Protein AF-A0A0K1PJE6-F1 (afdb_monomer)

Secondary structure (DSSP, 8-state):
-HHHHHHHHHHHHHHHHHHHHHHHHHHHHHHH-TTHHHHT----SEE-----GGGSPPGGG-GGGTT-SEEEEEEETTEEEEEEE-SS-EEEEETTT--B-PSP-HHHHHHHHHHHHHHSTTGGGT-SEEEEEE-SSEEEEEETTS-EEEEETTT--EEEE-HHHHHHHHHHHHHTT--SS-HHHHHHHHHHHHHHHHHHHHHHHHHHHHHHTSPPP---

Radius of gyration: 29.06 Å; Cα contacts (8 Å, |Δi|>4): 300; chains: 1; bounding box: 65×50×85 Å

Solvent-accessible surface area (backbone atoms only — not comparable to full-atom values): 12217 Å² total; per-residue (Å²): 112,71,71,57,54,55,49,52,51,51,51,52,50,53,66,53,44,55,59,50,51,50,34,52,53,43,50,52,46,68,71,70,44,86,64,46,66,56,46,67,53,83,59,50,54,56,51,91,55,87,80,63,76,88,65,41,54,59,66,90,77,31,71,77,50,62,84,41,78,45,77,46,81,45,26,32,71,87,43,50,31,32,43,30,30,40,100,89,48,51,43,32,27,35,32,63,76,62,47,73,43,51,66,47,52,64,66,56,38,42,41,31,50,51,49,25,44,65,70,37,98,47,31,84,51,30,64,54,81,72,48,66,48,78,54,98,60,36,25,44,33,33,24,67,54,53,28,36,38,37,32,32,26,42,72,54,49,61,48,73,45,33,63,60,41,54,54,51,50,50,48,50,30,62,52,65,41,51,76,76,80,41,68,70,58,19,50,50,50,45,54,50,51,53,53,51,51,51,52,52,52,51,51,51,55,52,52,56,54,56,63,70,72,53,78,78,78,79,89,123

Organism: NCBI:txid1391653

Mean predicted aligned error: 7.35 Å

Foldseek 3Di:
DVVVVVVVVVVLCVVLVVLVVLLVVLVVCVVVVVCVCLQFPFFDLFDPDDDDPVQFDDLVPQPLQVQFPDWDWTQHLVGIWIFTHHPPFTWIAHGNPSHTQAQPDQVSQQSSVLRRLCPGPPNVLFAAWDDWDDDPFWIWIHGPSAKIWIAGRGGRRIDIHGPVNVVNVVSVCSNQQVPPVPVVVSVVVNVVSVVSVVVVVVVVVVVVVVVVPDDDDPDD

pLDDT: mean 90.56, std 9.19, range [50.31, 98.31]

Structure (mmCIF, N/CA/C/O backbone):
data_AF-A0A0K1PJE6-F1
#
_entry.id   AF-A0A0K1PJE6-F1
#
loop_
_atom_site.group_PDB
_atom_site.id
_atom_site.type_symbol
_atom_site.label_atom_id
_atom_site.label_alt_id
_atom_site.label_comp_id
_atom_site.label_asym_id
_atom_site.label_entity_id
_atom_site.label_seq_id
_atom_site.pdbx_PDB_ins_code
_atom_site.Cartn_x
_atom_site.Cartn_y
_atom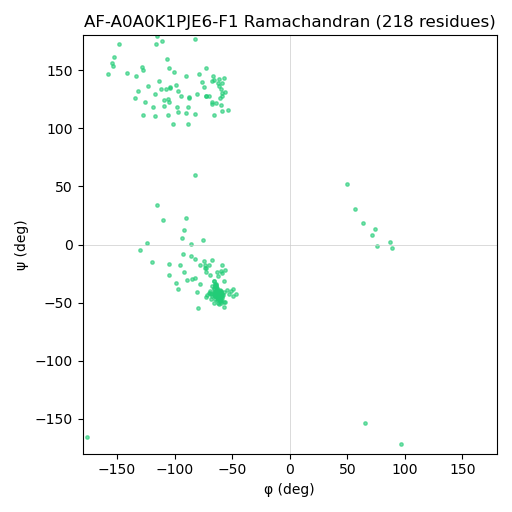_site.Cartn_z
_atom_site.occupancy
_atom_site.B_iso_or_equiv
_atom_site.auth_seq_id
_atom_site.auth_comp_id
_atom_site.auth_asym_id
_atom_site.auth_atom_id
_atom_site.pdbx_PDB_model_num
ATOM 1 N N . MET A 1 1 ? 38.981 0.188 -45.076 1.00 54.16 1 MET A N 1
ATOM 2 C CA . MET A 1 1 ? 38.811 0.177 -43.601 1.00 54.16 1 MET A CA 1
ATOM 3 C C . MET A 1 1 ? 37.860 1.262 -43.086 1.00 54.16 1 MET A C 1
ATOM 5 O O . MET A 1 1 ? 36.879 0.902 -42.453 1.00 54.16 1 MET A O 1
ATOM 9 N N . LEU A 1 2 ? 38.051 2.545 -43.426 1.00 61.09 2 LEU A N 1
ATOM 10 C CA . LEU A 1 2 ? 37.241 3.683 -42.933 1.00 61.09 2 LEU A CA 1
ATOM 11 C C . LEU A 1 2 ? 35.704 3.536 -43.063 1.00 61.09 2 LEU A C 1
ATOM 13 O O . LEU A 1 2 ? 34.975 3.867 -42.131 1.00 61.09 2 LEU A O 1
ATOM 17 N N . ARG A 1 3 ? 35.191 2.977 -44.172 1.00 67.56 3 ARG A N 1
ATOM 18 C CA . ARG A 1 3 ? 33.739 2.748 -44.361 1.00 67.56 3 ARG A CA 1
ATOM 19 C C . ARG A 1 3 ? 33.140 1.721 -43.385 1.00 67.56 3 ARG A C 1
ATOM 21 O O . ARG A 1 3 ? 31.978 1.854 -43.014 1.00 67.56 3 ARG A O 1
ATOM 28 N N . ARG A 1 4 ? 33.914 0.711 -42.955 1.00 74.25 4 ARG A N 1
ATOM 29 C CA . ARG A 1 4 ? 33.452 -0.301 -41.982 1.00 74.25 4 ARG A CA 1
ATOM 30 C C . ARG A 1 4 ? 33.336 0.307 -40.584 1.00 74.25 4 ARG A C 1
ATOM 32 O O . ARG A 1 4 ? 32.311 0.125 -39.941 1.00 74.25 4 ARG A O 1
ATOM 39 N N . THR A 1 5 ? 34.322 1.102 -40.171 1.00 79.94 5 THR A N 1
ATOM 40 C CA . THR A 1 5 ? 34.309 1.819 -38.885 1.00 79.94 5 THR A CA 1
ATOM 41 C C . THR A 1 5 ? 33.134 2.793 -38.789 1.00 79.94 5 THR A C 1
ATOM 43 O O . THR A 1 5 ? 32.428 2.800 -37.786 1.00 79.94 5 THR A O 1
ATOM 46 N N . ALA A 1 6 ? 32.853 3.552 -39.854 1.00 77.44 6 ALA A N 1
ATOM 47 C CA . ALA A 1 6 ? 31.707 4.462 -39.897 1.00 77.44 6 ALA A CA 1
ATOM 48 C C . ALA A 1 6 ? 30.355 3.728 -39.792 1.00 77.44 6 ALA A C 1
ATOM 50 O O . ALA A 1 6 ? 29.441 4.197 -39.115 1.00 77.44 6 ALA A O 1
ATOM 51 N N . ARG A 1 7 ? 30.229 2.555 -40.430 1.00 82.94 7 ARG A N 1
ATOM 52 C CA . ARG A 1 7 ? 29.015 1.729 -40.350 1.00 82.94 7 ARG A CA 1
ATOM 53 C C . ARG A 1 7 ? 28.813 1.152 -38.947 1.00 82.94 7 ARG A C 1
ATOM 55 O O . ARG A 1 7 ? 27.703 1.231 -38.434 1.00 82.94 7 ARG A O 1
ATOM 62 N N . LEU A 1 8 ? 29.874 0.631 -38.326 1.00 83.69 8 LEU A N 1
ATOM 63 C CA . LEU A 1 8 ? 29.838 0.114 -36.952 1.00 83.69 8 LEU A CA 1
ATOM 64 C C . LEU A 1 8 ? 29.480 1.211 -35.948 1.00 83.69 8 LEU A C 1
ATOM 66 O O . LEU A 1 8 ? 28.611 1.001 -35.112 1.00 83.69 8 LEU A O 1
ATOM 70 N N . HIS A 1 9 ? 30.078 2.397 -36.081 1.00 81.06 9 HIS A N 1
ATOM 71 C CA . HIS A 1 9 ? 29.740 3.546 -35.243 1.00 81.06 9 HIS A CA 1
ATOM 72 C C . HIS A 1 9 ? 28.264 3.942 -35.379 1.00 81.06 9 HIS A C 1
ATOM 74 O O . HIS A 1 9 ? 27.600 4.173 -34.376 1.00 81.06 9 HIS A O 1
ATOM 80 N N . ARG A 1 10 ? 27.720 3.968 -36.605 1.00 83.56 10 ARG A N 1
ATOM 81 C CA . ARG A 1 10 ? 26.299 4.271 -36.833 1.00 83.56 10 ARG A CA 1
ATOM 82 C C . ARG A 1 10 ? 25.378 3.222 -36.206 1.00 83.56 10 ARG A C 1
ATOM 84 O O . ARG A 1 10 ? 24.389 3.598 -35.591 1.00 83.56 10 ARG A O 1
ATOM 91 N N . ILE A 1 11 ? 25.691 1.934 -36.354 1.00 88.25 11 ILE A N 1
ATOM 92 C CA . ILE A 1 11 ? 24.893 0.851 -35.758 1.00 88.25 11 ILE A CA 1
ATOM 93 C C . ILE A 1 11 ? 24.957 0.921 -34.231 1.00 88.25 11 ILE A C 1
ATOM 95 O O . ILE A 1 11 ? 23.913 0.891 -33.593 1.00 88.25 11 ILE A O 1
ATOM 99 N N . ALA A 1 12 ? 26.151 1.082 -33.652 1.00 82.56 12 ALA A N 1
ATOM 100 C CA . ALA A 1 12 ? 26.322 1.235 -32.208 1.00 82.56 12 ALA A CA 1
ATOM 101 C C . ALA A 1 12 ? 25.578 2.471 -31.679 1.00 82.56 12 ALA A C 1
ATOM 103 O O . ALA A 1 12 ? 24.896 2.391 -30.663 1.00 82.56 12 ALA A O 1
ATOM 104 N N . GLY A 1 13 ? 25.644 3.591 -32.403 1.00 83.75 13 GLY A N 1
ATOM 105 C CA . GLY A 1 13 ? 24.891 4.800 -32.082 1.00 83.75 13 GLY A CA 1
ATOM 106 C C . GLY A 1 13 ? 23.380 4.570 -32.096 1.00 83.75 13 GLY A C 1
ATOM 107 O O . GLY A 1 13 ? 22.709 4.960 -31.152 1.00 83.75 13 GLY A O 1
ATOM 108 N N . LEU A 1 14 ? 22.840 3.892 -33.115 1.00 87.00 14 LEU A N 1
ATOM 109 C CA . LEU A 1 14 ? 21.410 3.560 -33.180 1.00 87.00 14 LEU A CA 1
ATOM 110 C C . LEU A 1 14 ? 20.988 2.579 -32.076 1.00 87.00 14 LEU A C 1
ATOM 112 O O . LEU A 1 14 ? 19.940 2.770 -31.464 1.00 87.00 14 LEU A O 1
ATOM 116 N N . ALA A 1 15 ? 21.815 1.569 -31.797 1.00 87.06 15 ALA A N 1
ATOM 117 C CA . ALA A 1 15 ? 21.566 0.582 -30.752 1.00 87.06 15 ALA A CA 1
ATOM 118 C C . ALA A 1 15 ? 21.552 1.205 -29.347 1.00 87.06 15 ALA A C 1
ATOM 120 O O . ALA A 1 15 ? 20.766 0.778 -28.512 1.00 87.06 15 ALA A O 1
ATOM 121 N N . LEU A 1 16 ? 22.381 2.226 -29.096 1.00 86.00 16 LEU A N 1
ATOM 122 C CA . LEU A 1 16 ? 22.393 2.978 -27.836 1.00 86.00 16 LEU A CA 1
ATOM 123 C C . LEU A 1 16 ? 21.320 4.075 -27.785 1.00 86.00 16 LEU A C 1
ATOM 125 O O . LEU A 1 16 ? 20.834 4.410 -26.709 1.00 86.00 16 LEU A O 1
ATOM 129 N N . LEU A 1 17 ? 20.923 4.631 -28.933 1.00 88.31 17 LEU A N 1
ATOM 130 C CA . LEU A 1 17 ? 19.932 5.705 -28.992 1.00 88.31 17 LEU A CA 1
ATOM 131 C C . LEU A 1 17 ? 18.536 5.224 -28.586 1.00 88.31 17 LEU A C 1
ATOM 133 O O . LEU A 1 17 ? 17.855 5.924 -27.847 1.00 88.31 17 LEU A O 1
ATOM 137 N N . ALA A 1 18 ? 18.108 4.045 -29.041 1.00 86.75 18 ALA A N 1
ATOM 138 C CA . ALA A 1 18 ? 16.791 3.504 -28.702 1.00 86.75 18 ALA A CA 1
ATOM 139 C C . ALA A 1 18 ? 16.553 3.361 -27.178 1.00 86.75 18 ALA A C 1
ATOM 141 O O . ALA A 1 18 ? 15.582 3.943 -26.687 1.00 86.75 18 ALA A O 1
ATOM 142 N N . PRO A 1 19 ? 17.419 2.676 -26.399 1.00 87.00 19 PRO A N 1
ATOM 143 C CA . PRO A 1 19 ? 17.266 2.608 -24.948 1.00 87.00 19 PRO A CA 1
ATOM 144 C C . PRO A 1 19 ? 17.415 3.974 -24.282 1.00 87.00 19 PRO A C 1
ATOM 146 O O . PRO A 1 19 ? 16.709 4.241 -23.318 1.00 87.00 19 PRO A O 1
ATOM 149 N N . LEU A 1 20 ? 18.268 4.864 -24.802 1.00 90.62 20 LEU A N 1
ATOM 150 C CA . LEU A 1 20 ? 18.399 6.218 -24.263 1.00 90.62 20 LEU A CA 1
ATOM 151 C C . LEU A 1 20 ? 17.104 7.029 -24.425 1.00 90.62 20 LEU A C 1
ATOM 153 O O . LEU A 1 20 ? 16.699 7.711 -23.491 1.00 90.62 20 LEU A O 1
ATOM 157 N N . LEU A 1 21 ? 16.433 6.932 -25.577 1.00 92.81 21 LEU A N 1
ATOM 158 C CA . LEU A 1 21 ? 15.135 7.574 -25.812 1.00 92.81 21 LEU A CA 1
ATOM 159 C C . LEU A 1 21 ? 14.038 6.984 -24.920 1.00 92.81 21 LEU A C 1
ATOM 161 O O . LEU A 1 21 ? 13.231 7.728 -24.368 1.00 92.81 21 LEU A O 1
ATOM 165 N N . ALA A 1 22 ? 14.013 5.660 -24.747 1.00 91.69 22 ALA A N 1
ATOM 166 C CA . ALA A 1 22 ? 13.087 5.019 -23.817 1.00 91.69 22 ALA A CA 1
ATOM 167 C C . ALA A 1 22 ? 13.349 5.469 -22.369 1.00 91.69 22 ALA A C 1
ATOM 169 O O . ALA A 1 22 ? 12.409 5.788 -21.641 1.00 91.69 22 ALA A O 1
ATOM 170 N N . TRP A 1 23 ? 14.619 5.559 -21.968 1.00 93.94 23 TRP A N 1
ATOM 171 C CA . TRP A 1 23 ? 15.041 6.017 -20.646 1.00 93.94 23 TRP A CA 1
ATOM 172 C C . TRP A 1 23 ? 14.652 7.478 -20.386 1.00 93.94 23 TRP A C 1
ATOM 174 O O . TRP A 1 23 ? 14.104 7.781 -19.329 1.00 93.94 23 TRP A O 1
ATOM 184 N N . THR A 1 24 ? 14.857 8.387 -21.347 1.00 94.75 24 THR A N 1
ATOM 185 C CA . THR A 1 24 ? 14.457 9.797 -21.190 1.00 94.75 24 THR A CA 1
ATOM 186 C C . THR A 1 24 ? 12.941 9.971 -21.187 1.00 94.75 24 THR A C 1
ATOM 188 O O . THR A 1 24 ? 12.426 10.735 -20.373 1.00 94.75 24 THR A O 1
ATOM 191 N N . ALA A 1 25 ? 12.213 9.247 -22.042 1.00 95.88 25 ALA A N 1
ATOM 192 C CA . ALA A 1 25 ? 10.753 9.288 -22.072 1.00 95.88 25 ALA A CA 1
ATOM 193 C C . ALA A 1 25 ? 10.141 8.782 -20.755 1.00 95.88 25 ALA A C 1
ATOM 195 O O . ALA A 1 25 ? 9.291 9.449 -20.168 1.00 95.88 25 ALA A O 1
ATOM 196 N N . THR A 1 26 ? 10.612 7.638 -20.249 1.00 96.12 26 THR A N 1
ATOM 197 C CA . THR A 1 26 ? 10.176 7.101 -18.947 1.00 96.12 26 THR A CA 1
ATOM 198 C C . THR A 1 26 ? 10.608 7.993 -17.783 1.00 96.12 26 THR A C 1
ATOM 200 O O . THR A 1 26 ? 9.813 8.232 -16.880 1.00 96.12 26 THR A O 1
ATOM 203 N N . GLY A 1 27 ? 11.810 8.576 -17.830 1.00 95.94 27 GLY A N 1
ATOM 204 C CA . GLY A 1 27 ? 12.268 9.554 -16.840 1.00 95.94 27 GLY A CA 1
ATOM 205 C C . GLY A 1 27 ? 11.387 10.808 -16.784 1.00 95.94 27 GLY A C 1
ATOM 206 O O . GLY A 1 27 ? 11.070 11.286 -15.697 1.00 95.94 27 GLY A O 1
ATOM 207 N N . LEU A 1 28 ? 10.925 11.307 -17.936 1.00 96.06 28 LEU A N 1
ATOM 208 C CA . LEU A 1 28 ? 9.968 12.416 -17.990 1.00 96.06 28 LEU A CA 1
ATOM 209 C C . LEU A 1 28 ? 8.617 12.026 -17.374 1.00 96.06 28 LEU A C 1
ATOM 211 O O . LEU A 1 28 ? 8.057 12.795 -16.594 1.00 96.06 28 LEU A O 1
ATOM 215 N N . LEU A 1 29 ? 8.118 10.820 -17.665 1.00 95.94 29 LEU A N 1
ATOM 216 C CA . LEU A 1 29 ? 6.901 10.302 -17.032 1.00 95.94 29 LEU A CA 1
ATOM 217 C C . LEU A 1 29 ? 7.050 10.202 -15.509 1.00 95.94 29 LEU A C 1
ATOM 219 O O . LEU A 1 29 ? 6.128 10.579 -14.794 1.00 95.94 29 LEU A O 1
ATOM 223 N N . PHE A 1 30 ? 8.209 9.781 -14.999 1.00 95.50 30 PHE A N 1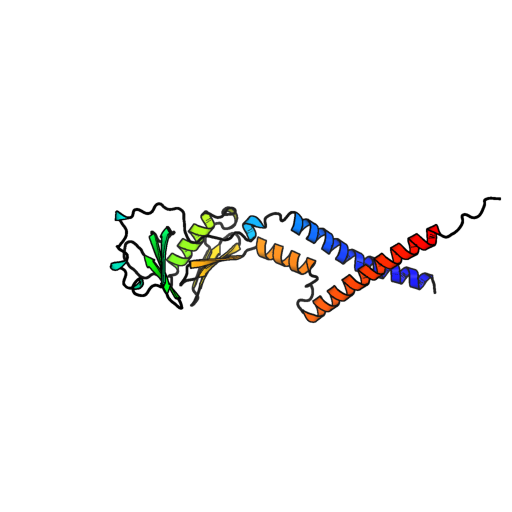
ATOM 224 C CA . PHE A 1 30 ? 8.488 9.738 -13.558 1.00 95.50 30 PHE A CA 1
ATOM 225 C C . PHE A 1 30 ? 8.647 11.109 -12.906 1.00 95.50 30 PHE A C 1
ATOM 227 O O . PHE A 1 30 ? 8.549 11.208 -11.681 1.00 95.50 30 PHE A O 1
ATOM 234 N N . LEU A 1 31 ? 8.880 12.160 -13.692 1.00 94.94 31 LEU A N 1
ATOM 235 C CA . LEU A 1 31 ? 8.881 13.529 -13.194 1.00 94.94 31 LEU A CA 1
ATOM 236 C C . LEU A 1 31 ? 7.452 14.071 -13.067 1.00 94.94 31 LEU A C 1
ATOM 238 O O . LEU A 1 31 ? 7.129 14.715 -12.074 1.00 94.94 31 LEU A O 1
ATOM 242 N N . VAL A 1 32 ? 6.594 13.775 -14.049 1.00 95.31 32 VAL A N 1
ATOM 243 C CA . VAL A 1 32 ? 5.188 14.216 -14.070 1.00 95.31 32 VAL A CA 1
ATOM 244 C C . VAL A 1 32 ? 4.301 13.363 -13.151 1.00 95.31 32 VAL A C 1
ATOM 246 O O . VAL A 1 32 ? 3.370 13.884 -12.546 1.00 95.31 32 VAL A O 1
ATOM 249 N N . LYS A 1 33 ? 4.595 12.062 -13.029 1.00 92.06 33 LYS A N 1
ATOM 250 C CA . LYS A 1 33 ? 3.880 11.061 -12.212 1.00 92.06 33 LYS A CA 1
ATOM 251 C C . LYS A 1 33 ? 2.350 11.043 -12.402 1.00 92.06 33 LYS A C 1
ATOM 253 O O . LYS A 1 33 ? 1.608 11.090 -11.415 1.00 92.06 33 LYS A O 1
ATOM 258 N N . PRO A 1 34 ? 1.837 10.956 -13.643 1.00 90.62 34 PRO A N 1
ATOM 259 C CA . PRO A 1 34 ? 0.398 11.019 -13.895 1.00 90.62 34 PRO A CA 1
ATOM 260 C C . PRO A 1 34 ? -0.338 9.809 -13.296 1.00 90.62 34 PRO A C 1
ATOM 262 O O . PRO A 1 34 ? -0.174 8.691 -13.769 1.00 90.62 34 PRO A O 1
ATOM 265 N N . GLY A 1 35 ? -1.150 10.019 -12.256 1.00 87.12 35 GLY A N 1
ATOM 266 C CA . GLY A 1 35 ? -1.940 8.953 -11.615 1.00 87.12 35 GLY A CA 1
ATOM 267 C C . GLY A 1 35 ? -1.228 8.163 -10.502 1.00 87.12 35 GLY A C 1
ATOM 268 O O . GLY A 1 35 ? -1.835 7.275 -9.908 1.00 87.12 35 GLY A O 1
ATOM 269 N N . TRP A 1 36 ? 0.020 8.505 -10.144 1.00 92.56 36 TRP A N 1
ATOM 270 C CA . TRP A 1 36 ? 0.769 7.795 -9.086 1.00 92.56 36 TRP A CA 1
ATOM 271 C C . TRP A 1 36 ? 0.121 7.966 -7.715 1.00 92.56 36 TRP A C 1
ATOM 273 O O . TRP A 1 36 ? 0.190 7.051 -6.900 1.00 92.56 36 TRP A O 1
ATOM 283 N N . GLY A 1 37 ? -0.483 9.135 -7.468 1.00 90.75 37 GLY A N 1
ATOM 284 C CA . GLY A 1 37 ? -1.125 9.457 -6.195 1.00 90.75 37 GLY A CA 1
ATOM 285 C C . GLY A 1 37 ? -2.186 8.428 -5.822 1.00 90.75 37 GLY A C 1
ATOM 286 O O . GLY A 1 37 ? -2.107 7.858 -4.746 1.00 90.75 37 GLY A O 1
ATOM 287 N N . GLY A 1 38 ? -3.092 8.108 -6.751 1.00 89.88 38 GLY A N 1
ATOM 288 C CA . GLY A 1 38 ? -4.069 7.041 -6.547 1.00 89.88 38 GLY A CA 1
ATOM 289 C C . GLY A 1 38 ? -3.411 5.661 -6.512 1.00 89.88 38 GLY A C 1
ATOM 290 O O . GLY A 1 38 ? -3.683 4.865 -5.616 1.00 89.88 38 GLY A O 1
ATOM 291 N N . ALA A 1 39 ? -2.520 5.349 -7.463 1.00 91.56 39 ALA A N 1
ATOM 292 C CA . ALA A 1 39 ? -1.853 4.041 -7.559 1.00 91.56 39 ALA A CA 1
ATOM 293 C C . ALA A 1 39 ? -1.168 3.612 -6.246 1.00 91.56 39 ALA A C 1
ATOM 295 O O . ALA A 1 39 ? -1.336 2.473 -5.812 1.00 91.56 39 ALA A O 1
ATOM 296 N N . TYR A 1 40 ? -0.477 4.539 -5.582 1.00 91.75 40 TYR A N 1
ATOM 297 C CA . TYR A 1 40 ? 0.256 4.300 -4.335 1.00 91.75 40 TYR A CA 1
ATOM 298 C C . TYR A 1 40 ? -0.375 4.976 -3.114 1.00 91.75 40 TYR A C 1
ATOM 300 O O . TYR A 1 40 ? 0.307 5.191 -2.113 1.00 91.75 40 TYR A O 1
ATOM 308 N N . GLU A 1 41 ? -1.661 5.320 -3.185 1.00 94.06 41 GLU A N 1
ATOM 309 C CA . GLU A 1 41 ? -2.379 5.860 -2.034 1.00 94.06 41 GLU A CA 1
ATOM 310 C C . GLU A 1 41 ? -2.295 4.892 -0.846 1.00 94.06 41 GLU A C 1
ATOM 312 O O . GLU A 1 41 ? -2.535 3.690 -0.985 1.00 94.06 41 GLU A O 1
ATOM 317 N N . LEU A 1 42 ? -1.941 5.417 0.326 1.00 94.19 42 LEU A N 1
ATOM 318 C CA . LEU A 1 42 ? -1.981 4.653 1.565 1.00 94.19 42 LEU A CA 1
ATOM 319 C C . LEU A 1 42 ? -3.415 4.678 2.088 1.00 94.19 42 LEU A C 1
ATOM 321 O O . LEU A 1 42 ? -3.912 5.729 2.484 1.00 94.19 42 LEU A O 1
ATOM 325 N N . LEU A 1 43 ? -4.072 3.521 2.074 1.00 95.69 43 LEU A N 1
ATOM 326 C CA . LEU A 1 43 ? -5.414 3.380 2.625 1.00 95.69 43 LEU A CA 1
ATOM 327 C C . LEU A 1 43 ? -5.363 3.369 4.157 1.00 95.69 43 LEU A C 1
ATOM 329 O O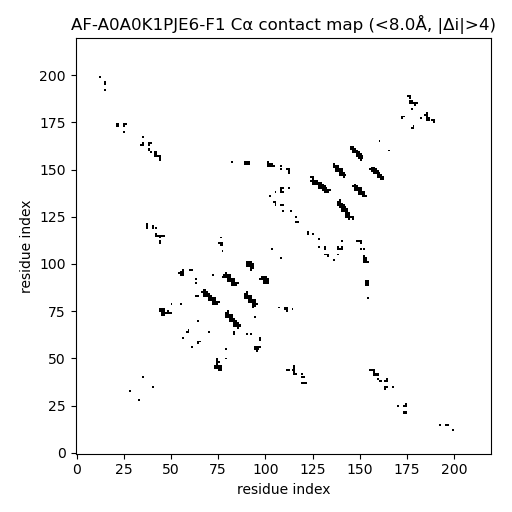 . LEU A 1 43 ? -4.543 2.659 4.740 1.00 95.69 43 LEU A O 1
ATOM 333 N N . ASP A 1 44 ? -6.269 4.110 4.798 1.00 94.81 44 ASP A N 1
ATOM 334 C CA . ASP A 1 44 ? -6.461 4.079 6.251 1.00 94.81 44 ASP A CA 1
ATOM 335 C C . ASP A 1 44 ? -7.647 3.154 6.598 1.00 94.81 44 ASP A C 1
ATOM 337 O O . ASP A 1 44 ? -8.778 3.419 6.164 1.00 94.81 44 ASP A O 1
ATOM 341 N N . PRO A 1 45 ? -7.429 2.062 7.362 1.00 95.44 45 PRO A N 1
ATOM 342 C CA . PRO A 1 45 ? -8.514 1.195 7.832 1.00 95.44 45 PRO A CA 1
ATOM 343 C C . PRO A 1 45 ? -9.435 1.888 8.845 1.00 95.44 45 PRO A C 1
ATOM 345 O O . PRO A 1 45 ? -10.504 1.364 9.163 1.00 95.44 45 PRO A O 1
ATOM 348 N N . PHE A 1 46 ? -9.023 3.039 9.375 1.00 95.19 46 PHE A N 1
ATOM 349 C CA . PHE A 1 46 ? -9.796 3.844 10.304 1.00 95.19 46 PHE A CA 1
ATOM 350 C C . PHE A 1 46 ? -10.457 5.015 9.578 1.00 95.19 46 PHE A C 1
ATOM 352 O O . PHE A 1 46 ? -9.949 5.534 8.584 1.00 95.19 46 PHE A O 1
ATOM 359 N N . GLY A 1 47 ? -11.626 5.402 10.074 1.00 86.69 47 GLY A N 1
ATOM 360 C CA . GLY A 1 47 ? -12.375 6.549 9.575 1.00 86.69 47 GLY A CA 1
ATOM 361 C C . GLY A 1 47 ? -12.400 7.693 10.582 1.00 86.69 47 GLY A C 1
ATOM 362 O O . GLY A 1 47 ? -11.991 7.541 11.733 1.00 86.69 47 GLY A O 1
ATOM 363 N N . ASP A 1 48 ? -12.984 8.810 10.159 1.00 83.12 48 ASP A N 1
ATOM 364 C CA . ASP A 1 48 ? -13.130 10.030 10.967 1.00 83.12 48 ASP A CA 1
ATOM 365 C C . ASP A 1 48 ? -14.440 10.052 11.777 1.00 83.12 48 ASP A C 1
ATOM 367 O O . ASP A 1 48 ? -14.963 11.109 12.130 1.00 83.12 48 ASP A O 1
ATOM 371 N N . GLY A 1 49 ? -15.017 8.875 12.035 1.00 84.31 49 GLY A N 1
ATOM 372 C CA . GLY A 1 49 ? -16.271 8.743 12.769 1.00 84.31 49 GLY A CA 1
ATOM 373 C C . GLY A 1 49 ? -16.160 9.326 14.178 1.00 84.31 49 GLY A C 1
ATOM 374 O O . GLY A 1 49 ? -15.194 9.058 14.894 1.00 84.31 49 GLY A O 1
ATOM 375 N N . ALA A 1 50 ? -17.161 10.110 14.583 1.00 87.38 50 ALA A N 1
ATOM 376 C CA . ALA A 1 50 ? -17.235 10.632 15.940 1.00 87.38 50 ALA A CA 1
ATOM 377 C C . ALA A 1 50 ? -17.337 9.477 16.948 1.00 87.38 50 ALA A C 1
ATOM 379 O O . ALA A 1 50 ? -18.084 8.520 16.746 1.00 87.38 50 ALA A O 1
ATOM 380 N N . LEU A 1 51 ? -16.578 9.583 18.035 1.00 92.88 51 LEU A N 1
ATOM 381 C CA . LEU A 1 51 ? -16.570 8.617 19.126 1.00 92.88 51 LEU A CA 1
ATOM 382 C C . LEU A 1 51 ? -17.239 9.259 20.338 1.00 92.88 51 LEU A C 1
ATOM 384 O O . LEU A 1 51 ? -16.750 10.276 20.827 1.00 92.88 51 LEU A O 1
ATOM 388 N N . ASP A 1 52 ? -18.333 8.670 20.818 1.00 91.75 52 ASP A N 1
ATOM 389 C CA . ASP A 1 52 ? -18.982 9.092 22.058 1.00 91.75 52 ASP A CA 1
ATOM 390 C C . ASP A 1 52 ? -18.393 8.306 23.241 1.00 91.75 52 ASP A C 1
ATOM 392 O O . ASP A 1 52 ? -18.615 7.096 23.330 1.00 91.75 52 ASP A O 1
ATOM 396 N N . PRO A 1 53 ? -17.661 8.952 24.171 1.00 89.44 53 PRO A N 1
ATOM 397 C CA . PRO A 1 53 ? -17.076 8.270 25.321 1.00 89.44 53 PRO A CA 1
ATOM 398 C C . PRO A 1 53 ? -18.094 7.556 26.219 1.00 89.44 53 PRO A C 1
ATOM 400 O O . PRO A 1 53 ? -17.709 6.630 26.927 1.00 89.44 53 PRO A O 1
ATOM 403 N N . SER A 1 54 ? -19.364 7.978 26.216 1.00 91.88 54 SER A N 1
ATOM 404 C CA . SER A 1 54 ? -20.416 7.387 27.053 1.00 91.88 54 SER A CA 1
ATOM 405 C C . SER A 1 54 ? -20.889 6.014 26.567 1.00 91.88 54 SER A C 1
ATOM 407 O O . SER A 1 54 ? -21.413 5.234 27.361 1.00 91.88 54 SER A O 1
ATOM 409 N N . GLU A 1 55 ? -20.649 5.687 25.296 1.00 92.25 55 GLU A N 1
ATOM 410 C CA . GLU A 1 55 ? -20.993 4.391 24.702 1.00 92.25 55 GLU A CA 1
ATOM 411 C C . GLU A 1 55 ? -19.843 3.374 24.777 1.00 92.25 55 GLU A C 1
ATOM 413 O O . GLU A 1 55 ? -20.016 2.204 24.429 1.00 92.25 55 GLU A O 1
ATOM 418 N N . LEU A 1 56 ? -18.651 3.803 25.204 1.00 94.38 56 LEU A N 1
ATOM 419 C CA . LEU A 1 56 ? -17.456 2.964 25.239 1.00 94.38 56 LEU A CA 1
ATOM 420 C C . LEU A 1 56 ? -17.322 2.244 26.577 1.00 94.38 56 LEU A C 1
ATOM 422 O O . LEU A 1 56 ? -17.587 2.796 27.646 1.00 94.38 56 LEU A O 1
ATOM 426 N N . LEU A 1 57 ? -16.809 1.016 26.529 1.00 93.81 57 LEU A N 1
ATOM 427 C CA . LEU A 1 57 ? -16.404 0.327 27.742 1.00 93.81 57 LEU A CA 1
ATOM 428 C C . LEU A 1 57 ? -15.188 1.023 28.365 1.00 93.81 57 LEU A C 1
ATOM 430 O O . LEU A 1 57 ? -14.250 1.402 27.653 1.00 93.81 57 LEU A O 1
ATOM 434 N N . PRO A 1 58 ? -15.144 1.139 29.705 1.00 93.00 58 PRO A N 1
ATOM 435 C CA . PRO A 1 58 ? -13.952 1.613 30.381 1.00 93.00 58 PRO A CA 1
ATOM 436 C C . PRO A 1 58 ? -12.805 0.634 30.120 1.00 93.00 58 PRO A C 1
ATOM 438 O O . PRO A 1 58 ? -12.987 -0.581 30.192 1.00 93.00 58 PRO A O 1
ATOM 441 N N . LEU A 1 59 ? -11.599 1.153 29.881 1.00 88.75 59 LEU A N 1
ATOM 442 C CA . LEU A 1 59 ? -10.446 0.322 29.517 1.00 88.75 59 LEU A CA 1
ATOM 443 C C . LEU A 1 59 ? -10.135 -0.767 30.561 1.00 88.75 59 LEU A C 1
ATOM 445 O O . LEU A 1 59 ? -9.707 -1.860 30.208 1.00 88.75 59 LEU A O 1
ATOM 449 N N . ALA A 1 60 ? -10.419 -0.498 31.839 1.00 90.19 60 ALA A N 1
ATOM 450 C CA . ALA A 1 60 ? -10.271 -1.462 32.929 1.00 90.19 60 ALA A CA 1
ATOM 451 C C . ALA A 1 60 ? -11.182 -2.702 32.801 1.00 90.19 60 ALA A C 1
ATOM 453 O O . ALA A 1 60 ? -10.856 -3.749 33.355 1.00 90.19 60 ALA A O 1
ATOM 454 N N . ALA A 1 61 ? -12.301 -2.600 32.075 1.00 89.94 61 ALA A N 1
ATOM 455 C CA . ALA A 1 61 ? -13.190 -3.725 31.787 1.00 89.94 61 ALA A CA 1
ATOM 456 C C . ALA A 1 61 ? -12.700 -4.584 30.606 1.00 89.94 61 ALA A C 1
ATOM 458 O O . ALA A 1 61 ? -13.203 -5.687 30.400 1.00 89.94 61 ALA A O 1
ATOM 459 N N . ILE A 1 62 ? -11.715 -4.110 29.837 1.00 90.81 62 ILE A N 1
ATOM 460 C CA . ILE A 1 62 ? -11.153 -4.843 28.705 1.00 90.81 62 ILE A CA 1
ATOM 461 C C . ILE A 1 62 ? -10.013 -5.728 29.204 1.00 90.81 62 ILE A C 1
ATOM 463 O O . ILE A 1 62 ? -8.900 -5.259 29.440 1.00 90.81 62 ILE A O 1
ATOM 467 N N . GLN A 1 63 ? -10.271 -7.033 29.322 1.00 87.38 63 GLN A N 1
ATOM 468 C CA . GLN A 1 63 ? -9.254 -8.006 29.738 1.00 87.38 63 GLN A CA 1
ATOM 469 C C . GLN A 1 63 ? -8.008 -7.932 28.851 1.00 87.38 63 GLN A C 1
ATOM 471 O O . GLN A 1 63 ? -6.888 -7.984 29.351 1.00 87.38 63 GLN A O 1
ATOM 476 N N . GLU A 1 64 ? -8.189 -7.740 27.542 1.00 88.69 64 GLU A N 1
ATOM 477 C CA . GLU A 1 64 ? -7.058 -7.672 26.625 1.00 88.69 64 GLU A CA 1
ATOM 478 C C . GLU A 1 64 ? -6.112 -6.495 26.913 1.00 88.69 64 GLU A C 1
ATOM 480 O O . GLU A 1 64 ? -4.912 -6.601 26.650 1.00 88.69 64 GLU A O 1
ATOM 485 N N . ALA A 1 65 ? -6.623 -5.413 27.509 1.00 87.50 65 ALA A N 1
ATOM 486 C CA . ALA A 1 65 ? -5.847 -4.228 27.856 1.00 87.50 65 ALA A CA 1
ATOM 487 C C . ALA A 1 65 ? -4.946 -4.445 29.083 1.00 87.50 65 ALA A C 1
ATOM 489 O O . ALA A 1 65 ? -4.029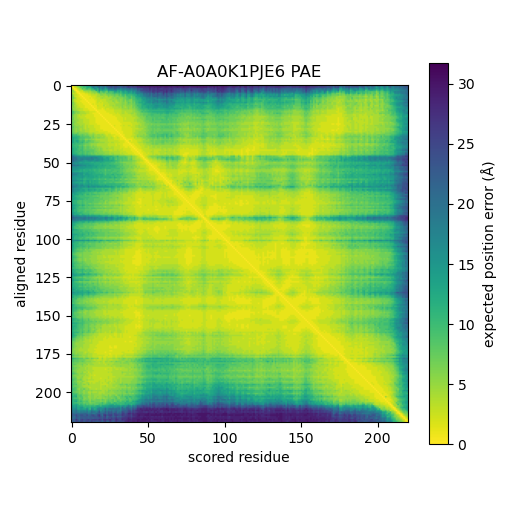 -3.659 29.331 1.00 87.50 65 ALA A O 1
ATOM 490 N N . GLN A 1 66 ? -5.163 -5.521 29.844 1.00 86.38 66 GLN A N 1
ATOM 491 C CA . GLN A 1 66 ? -4.299 -5.877 30.963 1.00 86.38 66 GLN A CA 1
ATOM 492 C C . GLN A 1 66 ? -2.918 -6.290 30.441 1.00 86.38 66 GLN A C 1
ATOM 494 O O . GLN A 1 66 ? -2.783 -7.200 29.624 1.00 86.38 66 GLN A O 1
ATOM 499 N N . GLY A 1 67 ? -1.872 -5.598 30.899 1.00 85.50 67 GLY A N 1
ATOM 500 C CA . GLY A 1 67 ? -0.505 -5.821 30.419 1.00 85.50 67 GLY A CA 1
ATOM 501 C C . GLY A 1 67 ? -0.230 -5.276 29.012 1.00 85.50 67 GLY A C 1
ATOM 502 O O . GLY A 1 67 ? 0.801 -5.614 28.427 1.00 85.50 67 GLY A O 1
ATOM 503 N N . ALA A 1 68 ? -1.121 -4.440 28.467 1.00 92.56 68 ALA A N 1
ATOM 504 C CA . ALA A 1 68 ? -0.871 -3.723 27.225 1.00 92.56 68 ALA A CA 1
ATOM 505 C C . ALA A 1 68 ? 0.270 -2.711 27.393 1.00 92.56 68 ALA A C 1
ATOM 507 O O . ALA A 1 68 ? 0.389 -2.042 28.420 1.00 92.56 68 ALA A O 1
ATOM 508 N N . THR A 1 69 ? 1.102 -2.580 26.363 1.00 94.81 69 THR A N 1
ATOM 509 C CA . THR A 1 69 ? 2.139 -1.544 26.291 1.00 94.81 69 THR A CA 1
ATOM 510 C C . THR A 1 69 ? 1.586 -0.235 25.740 1.00 94.81 69 THR A C 1
ATOM 512 O O . THR A 1 69 ? 2.079 0.829 26.099 1.00 94.81 69 THR A O 1
ATOM 515 N N . ALA A 1 70 ? 0.568 -0.307 24.879 1.00 95.00 70 ALA A N 1
ATOM 516 C CA . ALA A 1 70 ? -0.167 0.845 24.371 1.00 95.00 70 ALA A CA 1
ATOM 517 C C . ALA A 1 70 ? -1.594 0.439 23.981 1.00 95.00 70 ALA A C 1
ATOM 519 O O . ALA A 1 70 ? -1.845 -0.717 23.630 1.00 95.00 70 ALA A O 1
ATOM 520 N N . VAL A 1 71 ? -2.519 1.395 24.032 1.00 95.19 71 VAL A N 1
ATOM 521 C CA . VAL A 1 71 ? -3.896 1.223 23.561 1.00 95.19 71 VAL A CA 1
ATOM 522 C C . VAL A 1 71 ? -4.278 2.435 22.725 1.00 95.19 71 VAL A C 1
ATOM 524 O O . VAL A 1 71 ? -4.167 3.567 23.190 1.00 95.19 71 VAL A O 1
ATOM 527 N N . GLU A 1 72 ? -4.745 2.190 21.505 1.00 95.00 72 GLU A N 1
ATOM 528 C CA . GLU A 1 72 ? -5.270 3.216 20.605 1.00 95.00 72 GLU A CA 1
ATOM 529 C C . GLU A 1 72 ? -6.775 3.012 20.433 1.00 95.00 72 GLU A C 1
ATOM 531 O O . GLU A 1 72 ? -7.223 1.893 20.195 1.00 95.00 72 GLU A O 1
ATOM 536 N N . LEU A 1 73 ? -7.558 4.085 20.529 1.00 95.00 73 LEU A N 1
ATOM 537 C CA . LEU A 1 73 ? -8.986 4.078 20.216 1.00 95.00 73 LEU A CA 1
ATOM 538 C C . LEU A 1 73 ? -9.201 4.780 18.873 1.00 95.00 73 LEU A C 1
ATOM 540 O O . LEU A 1 73 ? -8.779 5.924 18.699 1.00 95.00 73 LEU A O 1
ATOM 544 N N . ARG A 1 74 ? -9.852 4.102 17.926 1.00 95.62 74 ARG A N 1
ATOM 545 C CA . ARG A 1 74 ? -10.104 4.614 16.571 1.00 95.62 74 ARG A CA 1
ATOM 546 C C . ARG A 1 74 ? -11.495 4.198 16.089 1.00 95.62 74 ARG A C 1
ATOM 548 O O . ARG A 1 74 ? -11.965 3.110 16.421 1.00 95.62 74 ARG A O 1
ATOM 555 N N . ALA A 1 75 ? -12.141 5.036 15.282 1.00 95.81 75 ALA A N 1
ATOM 556 C CA . ALA A 1 75 ? -13.357 4.656 14.568 1.00 95.81 75 ALA A CA 1
ATOM 557 C C . ALA A 1 75 ? -13.013 3.817 13.328 1.00 95.81 75 ALA A C 1
ATOM 559 O O . ALA A 1 75 ? -11.983 4.032 12.689 1.00 95.81 75 ALA A O 1
ATOM 560 N N . SER A 1 76 ? -13.872 2.864 12.973 1.00 95.75 76 SER A N 1
ATOM 561 C CA . SER A 1 76 ? -13.701 2.006 11.795 1.00 95.75 76 SER A CA 1
ATOM 562 C C . SER A 1 76 ? -15.051 1.607 11.196 1.00 95.75 76 SER A C 1
ATOM 564 O O . SER A 1 76 ? -16.093 1.801 11.826 1.00 95.75 76 SER A O 1
ATOM 566 N N . ALA A 1 77 ? -15.026 0.953 10.032 1.00 95.81 77 ALA A N 1
ATOM 567 C CA . ALA A 1 77 ? -16.202 0.322 9.423 1.00 95.81 77 ALA A CA 1
ATOM 568 C C . ALA A 1 77 ? -16.905 -0.704 10.333 1.00 95.81 77 ALA A C 1
ATOM 570 O O . ALA A 1 77 ? -18.073 -1.024 10.125 1.00 95.81 77 ALA A O 1
ATOM 571 N N . LEU A 1 78 ? -16.185 -1.247 11.319 1.00 95.44 78 LEU A N 1
ATOM 572 C CA . LEU A 1 78 ? -16.684 -2.241 12.271 1.00 95.44 78 LEU A CA 1
ATOM 573 C C . LEU A 1 78 ? -17.204 -1.602 13.565 1.00 95.44 78 LEU A C 1
ATOM 575 O O . LEU A 1 78 ? -17.522 -2.326 14.501 1.00 95.44 78 LEU A O 1
ATOM 579 N N . GLY A 1 79 ? -17.250 -0.268 13.628 1.00 94.38 79 GLY A N 1
ATOM 580 C CA . GLY A 1 79 ? -17.530 0.498 14.838 1.00 94.38 79 GLY A CA 1
ATOM 581 C C . GLY A 1 79 ? -16.259 0.980 15.553 1.00 94.38 79 GLY A C 1
ATOM 582 O O . GLY A 1 79 ? -15.151 0.886 15.005 1.00 94.38 79 GLY A O 1
ATOM 583 N N . PRO A 1 80 ? -16.401 1.542 16.767 1.00 95.94 80 PRO A N 1
ATOM 584 C CA . PRO A 1 80 ? -15.283 1.938 17.620 1.00 95.94 80 PRO A CA 1
ATOM 585 C C . PRO A 1 80 ? -14.400 0.742 17.998 1.00 95.94 80 PRO A C 1
ATOM 587 O O . PRO A 1 80 ? -14.890 -0.247 18.546 1.00 95.94 80 PRO A O 1
ATOM 590 N N . LEU A 1 81 ? -13.091 0.831 17.751 1.00 96.12 81 LEU A N 1
ATOM 591 C CA . LEU A 1 81 ? -12.130 -0.238 18.031 1.00 96.12 81 LEU A CA 1
ATOM 592 C C . LEU A 1 81 ? -11.014 0.231 18.960 1.00 96.12 81 LEU A C 1
ATOM 594 O O . LEU A 1 81 ? -10.411 1.284 18.749 1.00 96.12 81 LEU A O 1
ATOM 598 N N . PHE A 1 82 ? -10.681 -0.616 19.929 1.00 96.12 82 PHE A N 1
ATOM 599 C CA . PHE A 1 82 ? -9.398 -0.577 20.610 1.00 96.12 82 PHE A CA 1
ATOM 600 C C . PHE A 1 82 ? -8.382 -1.424 19.843 1.00 96.12 82 PHE A C 1
ATOM 602 O O . PHE A 1 82 ? -8.605 -2.614 19.603 1.00 96.12 82 PHE A O 1
ATOM 609 N N . ARG A 1 83 ? -7.236 -0.828 19.509 1.00 96.38 83 ARG A N 1
ATOM 610 C CA . ARG A 1 83 ? -6.024 -1.554 19.120 1.00 96.38 83 ARG A CA 1
ATOM 611 C C . ARG A 1 83 ? -5.138 -1.668 20.338 1.00 96.38 83 ARG A C 1
ATOM 613 O O . ARG A 1 83 ? -4.648 -0.671 20.867 1.00 96.38 83 ARG A O 1
ATOM 620 N N . ILE A 1 84 ? -4.958 -2.890 20.798 1.00 96.25 84 ILE A N 1
ATOM 621 C CA . ILE A 1 84 ? -4.232 -3.172 22.023 1.00 96.25 84 ILE A CA 1
ATOM 622 C C . ILE A 1 84 ? -2.881 -3.745 21.635 1.00 96.25 84 ILE A C 1
ATOM 624 O O . ILE A 1 84 ? -2.787 -4.854 21.110 1.00 96.25 84 ILE A O 1
ATOM 628 N N . HIS A 1 85 ? -1.836 -2.969 21.888 1.00 95.38 85 HIS A N 1
ATOM 629 C CA . HIS A 1 85 ? -0.465 -3.354 21.611 1.00 95.38 85 HIS A CA 1
ATOM 630 C C . HIS A 1 85 ? 0.094 -4.117 22.807 1.00 95.38 85 HIS A C 1
ATOM 632 O O . HIS A 1 85 ? 0.079 -3.637 23.944 1.00 95.38 85 HIS A O 1
ATOM 638 N N . ARG A 1 86 ? 0.607 -5.312 22.535 1.00 90.81 86 ARG A N 1
ATOM 639 C CA . ARG A 1 86 ? 1.411 -6.123 23.451 1.00 90.81 86 ARG A CA 1
ATOM 640 C C . ARG A 1 86 ? 2.808 -6.286 22.864 1.00 90.81 86 ARG A C 1
ATOM 642 O O . ARG A 1 86 ? 3.033 -5.918 21.715 1.00 90.81 86 ARG A O 1
ATOM 649 N N . ARG A 1 87 ? 3.733 -6.866 23.640 1.00 87.25 87 ARG A N 1
ATOM 650 C CA . ARG A 1 87 ? 5.143 -7.029 23.231 1.00 87.25 87 ARG A CA 1
ATOM 651 C C . ARG A 1 87 ? 5.311 -7.567 21.806 1.00 87.25 87 ARG A C 1
ATOM 653 O O . ARG A 1 87 ? 6.115 -7.007 21.075 1.00 87.25 87 ARG A O 1
ATOM 660 N N . ASP A 1 88 ? 4.512 -8.563 21.419 1.00 88.38 88 ASP A N 1
ATOM 661 C CA . ASP A 1 88 ? 4.702 -9.278 20.148 1.00 88.38 88 ASP A CA 1
ATOM 662 C C . ASP A 1 88 ? 3.468 -9.276 19.231 1.00 88.38 88 ASP A C 1
ATOM 664 O O . ASP A 1 88 ? 3.493 -9.883 18.163 1.00 88.38 88 ASP A O 1
ATOM 668 N N . GLN A 1 89 ? 2.366 -8.634 19.631 1.00 91.25 89 GLN A N 1
ATOM 669 C CA . GLN A 1 89 ? 1.125 -8.685 18.856 1.00 91.25 89 GLN A CA 1
ATOM 670 C C . GLN A 1 89 ? 0.219 -7.479 19.083 1.00 91.25 89 GLN A C 1
ATOM 672 O O . GLN A 1 89 ? 0.232 -6.851 20.145 1.00 91.25 89 GLN A O 1
ATOM 677 N N . VAL A 1 90 ? -0.626 -7.223 18.088 1.00 94.38 90 VAL A N 1
ATOM 678 C CA . VAL A 1 90 ? -1.768 -6.314 18.185 1.00 94.38 90 VAL A CA 1
ATOM 679 C C . VAL A 1 90 ? -3.038 -7.151 18.293 1.00 94.38 90 VAL A C 1
ATOM 681 O O . VAL A 1 90 ? -3.213 -8.126 17.561 1.00 94.38 90 VAL A O 1
ATOM 684 N N . VAL A 1 91 ? -3.913 -6.781 19.223 1.00 95.31 91 VAL A N 1
ATOM 685 C CA . VAL A 1 91 ? -5.242 -7.380 19.381 1.00 95.31 91 VAL A CA 1
ATOM 686 C C . VAL A 1 91 ? -6.290 -6.305 19.136 1.00 95.31 91 VAL A C 1
ATOM 688 O O . VAL A 1 91 ? -6.222 -5.218 19.711 1.00 95.31 91 VAL A O 1
ATOM 691 N N . LEU A 1 92 ? -7.254 -6.606 18.273 1.00 96.56 92 LEU A N 1
ATOM 692 C CA . LEU A 1 92 ? -8.370 -5.728 17.954 1.00 96.56 92 LEU A CA 1
ATOM 693 C C . LEU A 1 92 ? -9.552 -6.100 18.838 1.00 96.56 92 LEU A C 1
ATOM 695 O O . LEU A 1 92 ? -9.946 -7.267 18.889 1.00 96.56 92 LEU A O 1
ATOM 699 N N . VAL A 1 93 ? -10.122 -5.114 19.521 1.00 96.56 93 VAL A N 1
ATOM 700 C CA . VAL A 1 93 ? -11.269 -5.306 20.410 1.00 96.56 93 VAL A CA 1
ATOM 701 C C . VAL A 1 93 ? -12.329 -4.264 20.100 1.00 96.56 93 VAL A C 1
ATOM 703 O O . VAL A 1 93 ? -12.028 -3.076 20.013 1.00 96.56 93 VAL A O 1
ATOM 706 N N . HIS A 1 94 ? -13.580 -4.692 19.957 1.00 96.19 94 HIS A N 1
ATOM 707 C CA . HIS A 1 94 ? -14.700 -3.776 19.782 1.00 96.19 94 HIS A CA 1
ATOM 708 C C . HIS A 1 94 ? -14.929 -2.970 21.067 1.00 96.19 94 HIS A C 1
ATOM 710 O O . HIS A 1 94 ? -15.175 -3.539 22.132 1.00 96.19 94 HIS A O 1
ATOM 716 N N . ALA A 1 95 ? -14.845 -1.643 20.990 1.00 95.19 95 ALA A N 1
ATOM 717 C CA . ALA A 1 95 ? -14.735 -0.788 22.170 1.00 95.19 95 ALA A CA 1
ATOM 718 C C . ALA A 1 95 ? -16.038 -0.664 22.976 1.00 95.19 95 ALA A C 1
ATOM 720 O O . ALA A 1 95 ? -15.984 -0.346 24.159 1.00 95.19 95 ALA A O 1
ATOM 721 N N . GLN A 1 96 ? -17.193 -0.964 22.378 1.00 95.00 96 GLN A N 1
ATOM 722 C CA . GLN A 1 96 ? -18.492 -0.922 23.069 1.00 95.00 96 GLN A CA 1
ATOM 723 C C . GLN A 1 96 ? -18.882 -2.271 23.698 1.00 95.00 96 GLN A C 1
ATOM 725 O O . GLN A 1 96 ? -19.675 -2.321 24.630 1.00 95.00 96 GLN A O 1
ATOM 730 N N . THR A 1 97 ? -18.341 -3.387 23.194 1.00 94.50 97 THR A N 1
ATOM 731 C CA . THR A 1 97 ? -18.771 -4.744 23.598 1.00 94.50 97 THR A CA 1
ATOM 732 C C . THR A 1 97 ? -17.657 -5.572 24.226 1.00 94.50 97 THR A C 1
ATOM 734 O O . THR A 1 97 ? -17.928 -6.614 24.812 1.00 94.50 97 THR A O 1
ATOM 737 N N . GLY A 1 98 ? -16.398 -5.153 24.081 1.00 94.38 98 GLY A N 1
ATOM 738 C CA . GLY A 1 98 ? -15.232 -5.882 24.574 1.00 94.38 98 GLY A CA 1
ATOM 739 C C . GLY A 1 98 ? -14.934 -7.157 23.788 1.00 94.38 98 GLY A C 1
ATOM 740 O O . GLY A 1 98 ? -14.077 -7.940 24.187 1.00 94.38 98 GLY A O 1
ATOM 741 N N . THR A 1 99 ? -15.628 -7.380 22.668 1.00 95.00 99 THR A N 1
ATOM 742 C CA . THR A 1 99 ? -15.445 -8.575 21.840 1.00 95.00 99 THR A CA 1
ATOM 743 C C . THR A 1 99 ? -14.119 -8.495 21.092 1.00 95.00 99 THR A C 1
ATOM 745 O O . THR A 1 99 ? -13.848 -7.505 20.412 1.00 95.00 99 THR A O 1
ATOM 748 N N . VAL A 1 100 ? -13.301 -9.542 21.197 1.00 96.00 100 VAL A N 1
ATOM 749 C CA . VAL A 1 100 ? -12.054 -9.668 20.434 1.00 96.00 100 VAL A CA 1
ATOM 750 C C . VAL A 1 100 ? -12.383 -9.968 18.975 1.00 96.00 100 VAL A C 1
ATOM 752 O O . VAL A 1 100 ? -13.134 -10.897 18.686 1.00 96.00 100 VAL A O 1
ATOM 755 N N . LEU A 1 101 ? -11.816 -9.183 18.062 1.00 95.88 101 LEU A N 1
ATOM 756 C CA . LEU A 1 101 ? -12.042 -9.298 16.622 1.00 95.88 101 LEU A CA 1
ATOM 757 C C . LEU A 1 101 ? -10.869 -9.936 15.873 1.00 95.88 101 LEU A C 1
ATOM 759 O O . LEU A 1 101 ? -11.055 -10.364 14.741 1.00 95.88 101 LEU A O 1
ATOM 763 N N . SER A 1 102 ? -9.671 -10.005 16.460 1.00 93.31 102 SER A N 1
ATOM 764 C CA . SER A 1 102 ? -8.509 -10.639 15.819 1.00 93.31 102 SER A CA 1
ATOM 765 C C . SER A 1 102 ? -8.548 -12.172 15.976 1.00 93.31 102 SER A C 1
ATOM 767 O O . SER A 1 102 ? -8.621 -12.644 17.111 1.00 93.31 102 SER A O 1
ATOM 769 N N . PRO A 1 103 ? -8.389 -12.973 14.901 1.00 95.88 103 PRO A N 1
ATOM 770 C CA . PRO A 1 103 ? -8.308 -12.566 13.500 1.00 95.88 103 PRO A CA 1
ATOM 771 C C . PRO A 1 103 ? -9.676 -12.196 12.910 1.00 95.88 103 PRO A C 1
ATOM 773 O O . PRO A 1 103 ? -10.648 -12.925 13.103 1.00 95.88 103 PRO A O 1
ATOM 776 N N . LEU A 1 104 ? -9.717 -11.137 12.097 1.00 96.75 104 LEU A N 1
ATOM 777 C CA . LEU A 1 104 ? -10.938 -10.689 11.420 1.00 96.75 104 LEU A CA 1
ATOM 778 C C . LEU A 1 104 ? -11.551 -11.797 10.557 1.00 96.75 104 LEU A C 1
ATOM 780 O O . LEU A 1 104 ? -10.835 -12.577 9.914 1.00 96.75 104 LEU A O 1
ATOM 784 N N . ASP A 1 105 ? -12.880 -11.848 10.513 1.00 95.81 105 ASP A N 1
ATOM 785 C CA . ASP A 1 105 ? -13.618 -12.714 9.597 1.00 95.81 105 ASP A CA 1
ATOM 786 C C . ASP A 1 105 ? -13.753 -12.086 8.194 1.00 95.81 105 ASP A C 1
ATOM 788 O O . ASP A 1 105 ? -13.309 -10.965 7.933 1.00 95.81 105 ASP A O 1
ATOM 792 N N . GLY A 1 106 ? -14.354 -12.828 7.260 1.00 95.62 106 GLY A N 1
ATOM 793 C CA . GLY A 1 106 ? -14.489 -12.388 5.868 1.00 95.62 106 GLY A CA 1
ATOM 794 C C . GLY A 1 106 ? -15.367 -11.149 5.711 1.00 95.62 106 GLY A C 1
ATOM 795 O O . GLY A 1 106 ? -15.065 -10.290 4.886 1.00 95.62 106 GLY A O 1
ATOM 796 N N . ARG A 1 107 ? -16.415 -11.021 6.533 1.00 95.94 107 ARG A N 1
ATOM 797 C CA . ARG A 1 107 ? -17.322 -9.867 6.488 1.00 95.94 107 ARG A CA 1
ATOM 798 C C . ARG A 1 107 ? -16.623 -8.615 6.996 1.00 95.94 107 ARG A C 1
ATOM 800 O O . ARG A 1 107 ? -16.760 -7.559 6.390 1.00 95.94 107 ARG A O 1
ATOM 807 N N . ALA A 1 108 ? -15.854 -8.744 8.071 1.00 96.62 108 ALA A N 1
ATOM 808 C CA . ALA A 1 108 ? -15.090 -7.658 8.652 1.00 96.62 108 ALA A CA 1
ATOM 809 C C . ALA A 1 108 ? -13.974 -7.178 7.712 1.00 96.62 108 ALA A C 1
ATOM 811 O O . ALA A 1 108 ? -13.816 -5.977 7.501 1.00 96.62 108 ALA A O 1
ATOM 812 N N . VAL A 1 109 ? -13.249 -8.113 7.090 1.00 98.00 109 VAL A N 1
ATOM 813 C CA . VAL A 1 109 ? -12.254 -7.826 6.043 1.00 98.00 109 VAL A CA 1
ATOM 814 C C . VAL A 1 109 ? -12.880 -7.059 4.879 1.00 98.00 109 VAL A C 1
ATOM 816 O O . VAL A 1 109 ? -12.341 -6.039 4.453 1.00 98.00 109 VAL A O 1
ATOM 819 N N . GLU A 1 110 ? -14.016 -7.535 4.367 1.00 98.00 110 GLU A N 1
ATOM 820 C CA . GLU A 1 110 ? -14.713 -6.884 3.259 1.00 98.00 110 GLU A CA 1
ATOM 821 C C . GLU A 1 110 ? -15.195 -5.483 3.642 1.00 98.00 110 GLU A C 1
ATOM 823 O O . GLU A 1 110 ? -15.004 -4.542 2.871 1.00 98.00 110 GLU A O 1
ATOM 828 N N . ALA A 1 111 ? -15.781 -5.331 4.833 1.00 97.19 111 ALA A N 1
ATOM 829 C CA . ALA A 1 111 ? -16.262 -4.050 5.331 1.00 97.19 111 ALA A CA 1
ATOM 830 C C . ALA A 1 111 ? -15.125 -3.028 5.440 1.00 97.19 111 ALA A C 1
ATOM 832 O O . ALA A 1 111 ? -15.258 -1.934 4.902 1.00 97.19 111 ALA A O 1
ATOM 833 N N . ILE A 1 112 ? -13.992 -3.400 6.045 1.00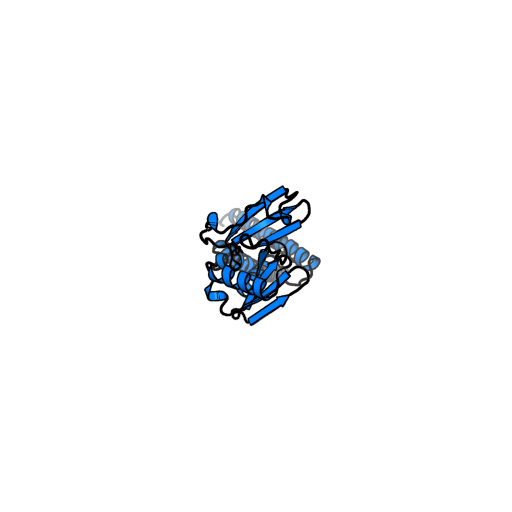 97.75 112 ILE A N 1
ATOM 834 C CA . ILE A 1 112 ? -12.810 -2.533 6.163 1.00 97.75 112 ILE A CA 1
ATOM 835 C C . ILE A 1 112 ? -12.255 -2.155 4.787 1.00 97.75 112 ILE A C 1
ATOM 837 O O . ILE A 1 112 ? -11.978 -0.985 4.537 1.00 97.75 112 ILE A O 1
ATOM 841 N N . ALA A 1 113 ? -12.106 -3.121 3.875 1.00 97.88 113 ALA A N 1
ATOM 842 C CA . ALA A 1 113 ? -11.568 -2.845 2.546 1.00 97.88 113 ALA A CA 1
ATOM 843 C C . ALA A 1 113 ? -12.487 -1.927 1.731 1.00 97.88 113 ALA A C 1
ATOM 845 O O . ALA A 1 113 ? -12.004 -0.996 1.090 1.00 97.88 113 ALA A O 1
ATOM 846 N N . ARG A 1 114 ? -13.803 -2.180 1.748 1.00 97.38 114 ARG A N 1
ATOM 847 C CA . ARG A 1 114 ? -14.803 -1.355 1.052 1.00 97.38 114 ARG A CA 1
ATOM 848 C C . ARG A 1 114 ? -14.819 0.064 1.609 1.00 97.38 114 ARG A C 1
ATOM 850 O O . ARG A 1 114 ? -14.802 1.021 0.844 1.00 97.38 114 ARG A O 1
ATOM 857 N N . ASP A 1 115 ? -14.838 0.185 2.928 1.00 97.12 115 ASP A N 1
ATOM 858 C CA . ASP A 1 115 ? -14.858 1.456 3.639 1.00 97.12 115 ASP A CA 1
ATOM 859 C C . ASP A 1 115 ? -13.604 2.296 3.332 1.00 97.12 115 ASP A C 1
ATOM 861 O O . ASP A 1 115 ? -13.718 3.427 2.853 1.00 97.12 115 ASP A O 1
ATOM 865 N N . ALA A 1 116 ? -12.412 1.707 3.470 1.00 97.00 116 ALA A N 1
ATOM 866 C CA . ALA A 1 116 ? -11.152 2.369 3.137 1.00 97.00 116 ALA A CA 1
ATOM 867 C C . ALA A 1 116 ? -11.061 2.749 1.646 1.00 97.00 116 ALA A C 1
ATOM 869 O O . ALA A 1 116 ? -10.642 3.857 1.315 1.00 97.00 116 ALA A O 1
ATOM 870 N N . ALA A 1 117 ? -11.505 1.871 0.739 1.00 96.56 117 ALA A N 1
ATOM 871 C CA . ALA A 1 117 ? -11.551 2.161 -0.693 1.00 96.56 117 ALA A CA 1
ATOM 872 C C . ALA A 1 117 ? -12.524 3.300 -1.032 1.00 96.56 117 ALA A C 1
ATOM 874 O O . ALA A 1 117 ? -12.231 4.107 -1.909 1.00 96.56 117 ALA A O 1
ATOM 875 N N . SER A 1 118 ? -13.655 3.408 -0.330 1.00 95.38 118 SER A N 1
ATOM 876 C CA . SER A 1 118 ? -14.638 4.472 -0.576 1.00 95.38 118 SER A CA 1
ATOM 877 C C . SER A 1 118 ? -14.142 5.863 -0.166 1.00 95.38 118 SER A C 1
ATOM 879 O O . SER A 1 118 ? -14.566 6.858 -0.747 1.00 95.38 118 SER A O 1
ATOM 881 N N . ARG A 1 119 ? -13.218 5.933 0.803 1.00 94.69 119 ARG A N 1
ATOM 882 C CA . ARG A 1 119 ? -12.550 7.174 1.229 1.00 94.69 119 ARG A CA 1
ATOM 883 C C . ARG A 1 119 ? -11.318 7.539 0.405 1.00 94.69 119 ARG A C 1
ATOM 885 O O . ARG A 1 119 ? -10.788 8.632 0.579 1.00 94.69 119 ARG A O 1
ATOM 892 N N . SER A 1 120 ? -10.845 6.638 -0.452 1.00 93.94 120 SER A N 1
ATOM 893 C CA . SER A 1 120 ? -9.673 6.885 -1.291 1.00 93.94 120 SER A CA 1
ATOM 894 C C . SER A 1 120 ? -9.920 8.068 -2.225 1.00 93.94 120 SER A C 1
ATOM 896 O O . SER A 1 120 ? -10.990 8.204 -2.819 1.00 93.94 120 SER A O 1
ATOM 898 N N . THR A 1 121 ? -8.890 8.882 -2.447 1.00 92.56 121 THR A N 1
ATOM 899 C CA . THR A 1 121 ? -8.910 9.943 -3.469 1.00 92.56 121 THR A CA 1
ATOM 900 C C . THR A 1 121 ? -9.164 9.413 -4.883 1.00 92.56 121 THR A C 1
ATOM 902 O O . THR A 1 121 ? -9.549 10.171 -5.771 1.00 92.56 121 THR A O 1
ATOM 905 N N . ALA A 1 122 ? -8.973 8.108 -5.092 1.00 92.31 122 ALA A N 1
ATOM 906 C CA . ALA A 1 122 ? -9.234 7.401 -6.334 1.00 92.31 122 ALA A CA 1
ATOM 907 C C . ALA A 1 122 ? -10.357 6.351 -6.190 1.00 92.31 122 ALA A C 1
ATOM 909 O O . ALA A 1 122 ? -10.294 5.303 -6.833 1.00 92.31 122 ALA A O 1
ATOM 910 N N . ALA A 1 123 ? -11.374 6.610 -5.357 1.00 93.75 123 ALA A N 1
ATOM 911 C CA . ALA A 1 123 ? -12.486 5.690 -5.073 1.00 93.75 123 ALA A CA 1
ATOM 912 C C . ALA A 1 123 ? -13.159 5.101 -6.334 1.00 93.75 123 ALA A C 1
ATOM 914 O O . ALA A 1 123 ? -13.458 3.904 -6.382 1.00 93.75 123 ALA A O 1
ATOM 915 N N . ASP A 1 124 ? -13.315 5.898 -7.394 1.00 91.19 124 ASP A N 1
ATOM 916 C CA . ASP A 1 124 ? -13.968 5.479 -8.645 1.00 91.19 124 ASP A CA 1
ATOM 917 C C . ASP A 1 124 ? -13.284 4.284 -9.334 1.00 91.19 124 ASP A C 1
ATOM 919 O O . ASP A 1 124 ? -13.915 3.552 -10.097 1.00 91.19 124 ASP A O 1
ATOM 923 N N . ARG A 1 125 ? -11.995 4.038 -9.063 1.00 89.62 125 ARG A N 1
ATOM 924 C CA . ARG A 1 125 ? -11.239 2.947 -9.701 1.00 89.62 125 ARG A CA 1
ATOM 925 C C . ARG A 1 125 ? -11.531 1.568 -9.113 1.00 89.62 125 ARG A C 1
ATOM 927 O O . ARG A 1 125 ? -11.149 0.563 -9.708 1.00 89.62 125 ARG A O 1
ATOM 934 N N . TYR A 1 126 ? -12.103 1.501 -7.912 1.00 95.06 126 TYR A N 1
ATOM 935 C CA . TYR A 1 126 ? -12.368 0.225 -7.255 1.00 95.06 126 TYR A CA 1
ATOM 936 C C . TYR A 1 126 ? -13.641 -0.387 -7.839 1.00 95.06 126 TYR A C 1
ATOM 938 O O . TYR A 1 126 ? -13.614 -1.502 -8.362 1.00 95.06 126 TYR A O 1
ATOM 946 N N . GLY A 1 127 ? -14.745 0.360 -7.829 1.00 94.56 127 GLY A N 1
ATOM 947 C CA . GLY A 1 127 ? -16.067 -0.181 -8.144 1.00 94.56 127 GLY A CA 1
ATOM 948 C C . GLY A 1 127 ? -16.527 -1.206 -7.101 1.00 94.56 127 GLY A C 1
ATOM 949 O O . GLY A 1 127 ? -16.102 -1.174 -5.949 1.00 94.56 127 GLY A O 1
ATOM 950 N N . GLU A 1 128 ? -17.394 -2.132 -7.506 1.00 95.94 128 GLU A N 1
ATOM 951 C CA . GLU A 1 128 ? -17.990 -3.116 -6.593 1.00 95.94 128 GLU A CA 1
ATOM 952 C C . GLU A 1 128 ? -17.011 -4.207 -6.135 1.00 95.94 128 GLU A C 1
ATOM 954 O O . GLU A 1 128 ? -16.104 -4.608 -6.870 1.00 95.94 128 GLU A O 1
ATOM 959 N N . VAL A 1 129 ? -17.234 -4.756 -4.938 1.00 97.44 129 VAL A N 1
ATOM 960 C CA . VAL A 1 129 ? -16.493 -5.931 -4.450 1.00 97.44 129 VAL A CA 1
ATOM 961 C C . VAL A 1 129 ? -16.920 -7.170 -5.241 1.00 97.44 129 VAL A C 1
ATOM 963 O O . VAL A 1 129 ? -18.104 -7.481 -5.334 1.00 97.44 129 VAL A O 1
ATOM 966 N N . ARG A 1 130 ? -15.951 -7.907 -5.794 1.00 97.19 130 ARG A N 1
ATOM 967 C CA . ARG A 1 130 ? -16.183 -9.172 -6.513 1.00 97.19 130 ARG A CA 1
ATOM 968 C C . ARG A 1 130 ? -15.975 -10.405 -5.648 1.00 97.19 130 ARG A C 1
ATOM 970 O O . ARG A 1 130 ? -16.673 -11.396 -5.825 1.00 97.19 130 ARG A O 1
ATOM 977 N N . SER A 1 131 ? -14.974 -10.373 -4.776 1.00 96.44 131 SER A N 1
ATOM 978 C CA . SER A 1 131 ? -14.616 -11.511 -3.927 1.00 96.44 131 SER A CA 1
ATOM 979 C C . SER A 1 131 ? -13.848 -11.047 -2.699 1.00 96.44 131 SER A C 1
ATOM 981 O O . SER A 1 131 ? -13.016 -10.145 -2.817 1.00 96.44 131 SER A O 1
ATOM 983 N N . ALA A 1 132 ? -14.039 -11.740 -1.582 1.00 96.50 132 ALA A N 1
ATOM 984 C CA . ALA A 1 132 ? -13.218 -11.624 -0.387 1.00 96.50 132 ALA A CA 1
ATOM 985 C C . ALA A 1 132 ? -12.749 -13.025 0.027 1.00 96.50 132 ALA A C 1
ATOM 987 O O . ALA A 1 132 ? -13.554 -13.859 0.435 1.00 96.50 132 ALA A O 1
ATOM 988 N N . ASP A 1 133 ? -11.448 -13.278 -0.101 1.00 96.44 133 ASP A N 1
ATOM 989 C CA . ASP A 1 133 ? -10.824 -14.536 0.312 1.00 96.44 133 ASP A CA 1
ATOM 990 C C . ASP A 1 133 ? -10.047 -14.340 1.610 1.00 96.44 133 ASP A C 1
ATOM 992 O O . ASP A 1 133 ? -9.512 -13.262 1.872 1.00 96.44 133 ASP A O 1
ATOM 996 N N . LEU A 1 134 ? -9.923 -15.400 2.405 1.00 97.00 134 LEU A N 1
ATOM 997 C CA . LEU A 1 134 ? -9.138 -15.384 3.634 1.00 97.00 134 LEU A CA 1
ATOM 998 C C . LEU A 1 134 ? -7.927 -16.302 3.527 1.00 97.00 134 LEU A C 1
ATOM 1000 O O . LEU A 1 134 ? -7.994 -17.421 3.022 1.00 97.00 134 LEU A O 1
ATOM 1004 N N . THR A 1 135 ? -6.827 -15.830 4.089 1.00 93.56 135 THR A N 1
ATOM 1005 C CA . THR A 1 135 ? -5.640 -16.614 4.425 1.00 93.56 135 THR A CA 1
ATOM 1006 C C . THR A 1 135 ? -5.459 -16.612 5.944 1.00 93.56 135 THR A C 1
ATOM 1008 O O . THR A 1 135 ? -6.251 -16.007 6.671 1.00 93.56 135 THR A O 1
ATOM 1011 N N . ALA A 1 136 ? -4.424 -17.284 6.453 1.00 90.75 136 ALA A N 1
ATOM 1012 C CA . ALA A 1 136 ? -4.132 -17.278 7.886 1.00 90.75 136 ALA A CA 1
ATOM 1013 C C . ALA A 1 136 ? -3.886 -15.854 8.424 1.00 90.75 136 ALA A C 1
ATOM 1015 O O . ALA A 1 136 ? -4.445 -15.500 9.456 1.00 90.75 136 ALA A O 1
ATOM 1016 N N . SER A 1 137 ? -3.115 -15.034 7.701 1.00 93.81 137 SER A N 1
ATOM 1017 C CA . SER A 1 137 ? -2.701 -13.690 8.127 1.00 93.81 137 SER A CA 1
ATOM 1018 C C . SER A 1 137 ? -3.533 -12.560 7.527 1.00 93.81 137 SER A C 1
ATOM 1020 O O . SER A 1 137 ? -3.762 -11.556 8.194 1.00 93.81 137 SER A O 1
ATOM 1022 N N . ASP A 1 138 ? -4.007 -12.726 6.291 1.00 96.88 138 ASP A N 1
ATOM 1023 C CA . ASP A 1 138 ? -4.608 -11.649 5.502 1.00 96.88 138 ASP A CA 1
ATOM 1024 C C . ASP A 1 138 ? -5.984 -12.023 4.958 1.00 96.88 138 ASP A C 1
ATOM 1026 O O . ASP A 1 138 ? -6.242 -13.179 4.618 1.00 96.88 138 ASP A O 1
ATOM 1030 N N . GLY A 1 139 ? -6.833 -11.020 4.790 1.00 97.75 139 GLY A N 1
ATOM 1031 C CA . GLY A 1 139 ? -7.975 -11.052 3.893 1.00 97.75 139 GLY A CA 1
ATOM 1032 C C . GLY A 1 139 ? -7.647 -10.354 2.573 1.00 97.75 139 GLY A C 1
ATOM 1033 O O . GLY A 1 139 ? -7.003 -9.309 2.572 1.00 97.75 139 GLY A O 1
ATOM 1034 N N . VAL A 1 140 ? -8.057 -10.925 1.443 1.00 98.12 140 VAL A N 1
ATOM 1035 C CA . VAL A 1 140 ? -7.800 -10.388 0.101 1.00 98.12 140 VAL A CA 1
ATOM 1036 C C . VAL A 1 140 ? -9.126 -10.050 -0.559 1.00 98.12 140 VAL A C 1
ATOM 1038 O O . VAL A 1 140 ? -9.888 -10.941 -0.931 1.00 98.12 140 VAL A O 1
ATOM 1041 N N . VAL A 1 141 ? -9.382 -8.758 -0.736 1.00 98.31 141 VAL A N 1
ATOM 1042 C CA . VAL A 1 141 ? -10.605 -8.234 -1.342 1.00 98.31 141 VAL A CA 1
ATOM 1043 C C . VAL A 1 141 ? -10.296 -7.755 -2.751 1.00 98.31 141 VAL A C 1
ATOM 1045 O O . VAL A 1 141 ? -9.414 -6.921 -2.958 1.00 98.31 141 VAL A O 1
ATOM 1048 N N . ARG A 1 142 ? -11.007 -8.302 -3.738 1.00 98.06 142 ARG A N 1
ATOM 1049 C CA . ARG A 1 142 ? -10.862 -7.922 -5.148 1.00 98.06 142 ARG A CA 1
ATOM 1050 C C . ARG A 1 142 ? -12.060 -7.118 -5.594 1.00 98.06 142 ARG A C 1
ATOM 1052 O O . ARG A 1 142 ? -13.202 -7.523 -5.374 1.00 98.06 142 ARG A O 1
ATOM 1059 N N . PHE A 1 143 ? -11.780 -6.025 -6.280 1.00 98.00 143 PHE A N 1
ATOM 1060 C CA . PHE A 1 143 ? -12.779 -5.095 -6.767 1.00 98.00 143 PHE A CA 1
ATOM 1061 C C . PHE A 1 143 ? -12.968 -5.211 -8.283 1.00 98.00 143 PHE A C 1
ATOM 1063 O O . PHE A 1 143 ? -12.120 -5.739 -9.009 1.00 98.00 143 PHE A O 1
ATOM 1070 N N . ALA A 1 144 ? -14.106 -4.730 -8.777 1.00 97.19 144 ALA A N 1
ATOM 1071 C CA . ALA A 1 144 ? -14.498 -4.858 -10.172 1.00 97.19 144 ALA A CA 1
ATOM 1072 C C . ALA A 1 144 ? -13.597 -4.084 -11.140 1.00 97.19 144 ALA A C 1
ATOM 1074 O O . ALA A 1 144 ? -13.375 -4.558 -12.255 1.00 97.19 144 ALA A O 1
ATOM 1075 N N . GLY A 1 145 ? -13.033 -2.961 -10.696 1.00 94.19 145 GLY A N 1
ATOM 1076 C CA . GLY A 1 145 ? -12.033 -2.186 -11.428 1.00 94.19 145 GLY A CA 1
ATOM 1077 C C . GLY A 1 145 ? -10.630 -2.804 -11.426 1.00 94.19 145 GLY A C 1
ATOM 1078 O O . GLY A 1 145 ? -9.697 -2.230 -11.976 1.00 94.19 145 GLY A O 1
ATOM 1079 N N . GLY A 1 146 ? -10.459 -3.996 -10.842 1.00 95.31 146 GLY A N 1
ATOM 1080 C CA . GLY A 1 146 ? -9.204 -4.752 -10.866 1.00 95.31 146 GLY A CA 1
ATOM 1081 C C . GLY A 1 146 ? -8.247 -4.432 -9.719 1.00 95.31 146 GLY A C 1
ATOM 1082 O O . GLY A 1 146 ? -7.209 -5.083 -9.607 1.00 95.31 146 GLY A O 1
ATOM 1083 N N . ALA A 1 147 ? -8.592 -3.473 -8.857 1.00 96.19 147 ALA A N 1
ATOM 1084 C CA . ALA A 1 147 ? -7.869 -3.234 -7.618 1.00 96.19 147 ALA A CA 1
ATOM 1085 C C . ALA A 1 147 ? -8.026 -4.417 -6.646 1.00 96.19 147 ALA A C 1
ATOM 1087 O O . ALA A 1 147 ? -9.077 -5.059 -6.558 1.00 96.19 147 ALA A O 1
ATOM 1088 N N . VAL A 1 148 ? -6.963 -4.689 -5.901 1.00 97.19 148 VAL A N 1
ATOM 1089 C CA . VAL A 1 148 ? -6.879 -5.714 -4.867 1.00 97.19 148 VAL A CA 1
ATOM 1090 C C . VAL A 1 148 ? -6.409 -5.043 -3.588 1.00 97.19 148 VAL A C 1
ATOM 1092 O O . VAL A 1 148 ? -5.328 -4.456 -3.570 1.00 97.19 148 VAL A O 1
ATOM 1095 N N . VAL A 1 149 ? -7.199 -5.164 -2.523 1.00 97.88 149 VAL A N 1
ATOM 1096 C CA . VAL A 1 149 ? -6.857 -4.687 -1.180 1.00 97.88 149 VAL A CA 1
ATOM 1097 C C . VAL A 1 149 ? -6.599 -5.895 -0.287 1.00 97.88 149 VAL A C 1
ATOM 1099 O O . VAL A 1 149 ? -7.440 -6.786 -0.169 1.00 97.88 149 VAL A O 1
ATOM 1102 N N . ARG A 1 150 ? -5.420 -5.939 0.329 1.00 98.12 150 ARG A N 1
ATOM 1103 C CA . ARG A 1 150 ? -5.076 -6.888 1.387 1.00 98.12 150 ARG A CA 1
ATOM 1104 C C . ARG A 1 150 ? -5.288 -6.215 2.735 1.00 98.12 150 ARG A C 1
ATOM 1106 O O . ARG A 1 150 ? -4.827 -5.095 2.930 1.00 98.12 150 ARG A O 1
ATOM 1113 N N . VAL A 1 151 ? -5.963 -6.917 3.635 1.00 98.25 151 VAL A N 1
ATOM 1114 C CA . VAL A 1 151 ? -6.266 -6.479 4.999 1.00 98.25 151 VAL A CA 1
ATOM 1115 C C . VAL A 1 151 ? -5.621 -7.456 5.974 1.00 98.25 151 VAL A C 1
ATOM 1117 O O . VAL A 1 151 ? -5.982 -8.634 5.988 1.00 98.25 151 VAL A O 1
ATOM 1120 N N . GLY A 1 152 ? -4.697 -6.981 6.801 1.00 97.75 152 GLY A N 1
ATOM 1121 C CA . GLY A 1 152 ? -4.113 -7.756 7.889 1.00 97.75 152 GLY A CA 1
ATOM 1122 C C . GLY A 1 152 ? -5.186 -8.116 8.913 1.00 97.75 152 GLY A C 1
ATOM 1123 O O . GLY A 1 152 ? -5.860 -7.250 9.475 1.00 97.75 152 GLY A O 1
ATOM 1124 N N . ARG A 1 153 ? -5.379 -9.414 9.159 1.00 97.00 153 ARG A N 1
ATOM 1125 C CA . ARG A 1 153 ? -6.479 -9.912 10.003 1.00 97.00 153 ARG A CA 1
ATOM 1126 C C . ARG A 1 153 ? -6.251 -9.653 11.488 1.00 97.00 153 ARG A C 1
ATOM 1128 O O . ARG A 1 153 ? -7.200 -9.734 12.259 1.00 97.00 153 ARG A O 1
ATOM 1135 N N . HIS A 1 154 ? -5.018 -9.373 11.900 1.00 95.19 154 HIS A N 1
ATOM 1136 C CA . HIS A 1 154 ? -4.669 -9.179 13.308 1.00 95.19 154 HIS A CA 1
ATOM 1137 C C . HIS A 1 154 ? -4.445 -7.715 13.685 1.00 95.19 154 HIS A C 1
ATOM 1139 O O . HIS A 1 154 ? -4.653 -7.362 14.842 1.00 95.19 154 HIS A O 1
ATOM 1145 N N . ASP A 1 155 ? -4.050 -6.876 12.730 1.00 93.81 155 ASP A N 1
ATOM 1146 C CA . ASP A 1 155 ? -3.528 -5.529 12.975 1.00 93.81 155 ASP A CA 1
ATOM 1147 C C . ASP A 1 155 ? -4.185 -4.429 12.123 1.00 93.81 155 ASP A C 1
ATOM 1149 O O . ASP A 1 155 ? -3.894 -3.249 12.356 1.00 93.81 155 ASP A O 1
ATOM 1153 N N . LEU A 1 156 ? -5.081 -4.810 11.197 1.00 95.94 156 LEU A N 1
ATOM 1154 C CA . LEU A 1 156 ? -5.732 -3.958 10.194 1.00 95.94 156 LEU A CA 1
ATOM 1155 C C . LEU A 1 156 ? -4.776 -3.327 9.171 1.00 95.94 156 LEU A C 1
ATOM 1157 O O . LEU A 1 156 ? -5.156 -2.369 8.503 1.00 95.94 156 LEU A O 1
ATOM 1161 N N . ALA A 1 157 ? -3.554 -3.841 9.003 1.00 95.69 157 ALA A N 1
ATOM 1162 C CA . ALA A 1 157 ? -2.640 -3.302 8.001 1.00 95.69 157 ALA A CA 1
ATOM 1163 C C . ALA A 1 157 ? -3.255 -3.396 6.593 1.00 95.69 157 ALA A C 1
ATOM 1165 O O . ALA A 1 157 ? -3.691 -4.467 6.170 1.00 95.69 157 ALA A O 1
ATOM 1166 N N . LEU A 1 158 ? -3.291 -2.279 5.862 1.00 97.38 158 LEU A N 1
ATOM 1167 C CA . LEU A 1 158 ? -3.809 -2.239 4.497 1.00 97.38 158 LEU A CA 1
ATOM 1168 C C . LEU A 1 158 ? -2.675 -2.175 3.481 1.00 97.38 158 LEU A C 1
ATOM 1170 O O . LEU A 1 158 ? -1.741 -1.387 3.610 1.00 97.38 158 LEU A O 1
ATOM 1174 N N . ALA A 1 159 ? -2.796 -2.976 2.429 1.00 96.06 159 ALA A N 1
ATOM 1175 C CA . ALA A 1 159 ? -1.980 -2.860 1.230 1.00 96.06 159 ALA A CA 1
ATOM 1176 C C . ALA A 1 159 ? -2.875 -2.935 -0.005 1.00 96.06 159 ALA A C 1
ATOM 1178 O O . ALA A 1 159 ? -3.851 -3.682 -0.024 1.00 96.06 159 ALA A O 1
ATOM 1179 N N . GLN A 1 160 ? -2.530 -2.194 -1.053 1.00 95.44 160 GLN A N 1
ATOM 1180 C CA . GLN A 1 160 ? -3.295 -2.169 -2.296 1.00 95.44 160 GLN A CA 1
ATOM 1181 C C . GLN A 1 160 ? -2.409 -2.423 -3.513 1.00 95.44 160 GLN A C 1
ATOM 1183 O O . GLN A 1 160 ? -1.220 -2.109 -3.517 1.00 95.44 160 GLN A O 1
ATOM 1188 N N . SER A 1 161 ? -3.007 -2.969 -4.565 1.00 95.56 161 SER A N 1
ATOM 1189 C CA 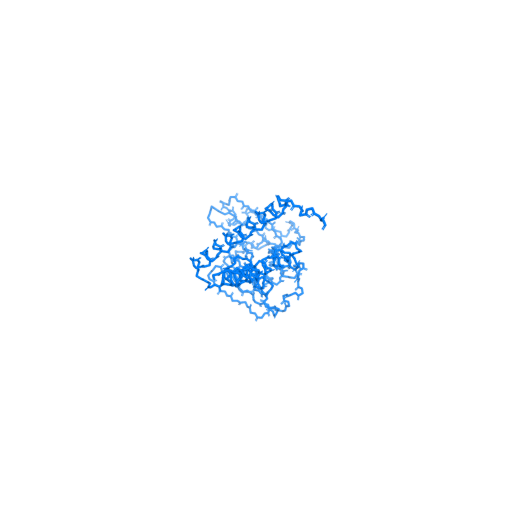. SER A 1 161 ? -2.397 -3.105 -5.890 1.00 95.56 161 SER A CA 1
ATOM 1190 C C . SER A 1 161 ? -3.486 -3.122 -6.958 1.00 95.56 161 SER A C 1
ATOM 1192 O O . SER A 1 161 ? -4.651 -3.365 -6.650 1.00 95.56 161 SER A O 1
ATOM 1194 N N . GLY A 1 162 ? -3.143 -2.863 -8.215 1.00 94.81 162 GLY A N 1
ATOM 1195 C CA . GLY A 1 162 ? -4.119 -2.881 -9.298 1.00 94.81 162 GLY A CA 1
ATOM 1196 C C . GLY A 1 162 ? -3.506 -2.640 -10.677 1.00 94.81 162 GLY A C 1
ATOM 1197 O O . GLY A 1 162 ? -2.285 -2.713 -10.839 1.00 94.81 162 GLY A O 1
ATOM 1198 N N . PRO A 1 163 ? -4.344 -2.348 -11.685 1.00 93.44 163 PRO A N 1
ATOM 1199 C CA . PRO A 1 163 ? -3.893 -2.092 -13.051 1.00 93.44 163 PRO A CA 1
ATOM 1200 C C . PRO A 1 163 ? -2.885 -0.941 -13.146 1.00 93.44 163 PRO A C 1
ATOM 1202 O O . PRO A 1 163 ? -1.884 -1.068 -13.852 1.00 93.44 163 PRO A O 1
ATOM 1205 N N . ASP A 1 164 ? -3.109 0.139 -12.393 1.00 92.94 164 ASP A N 1
ATOM 1206 C CA . ASP A 1 164 ? -2.236 1.315 -12.408 1.00 92.94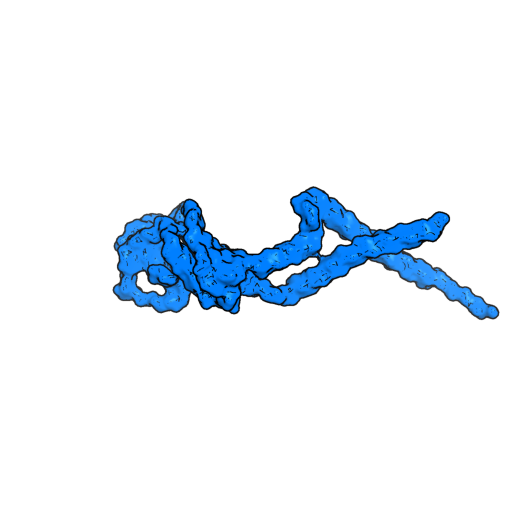 164 ASP A CA 1
ATOM 1207 C C . ASP A 1 164 ? -0.847 0.985 -11.860 1.00 92.94 164 ASP A C 1
ATOM 1209 O O . ASP A 1 164 ? 0.149 1.242 -12.532 1.00 92.94 164 ASP A O 1
ATOM 1213 N N . THR A 1 165 ? -0.762 0.351 -10.682 1.00 93.69 165 THR A N 1
ATOM 1214 C CA . THR A 1 165 ? 0.531 -0.062 -10.109 1.00 93.69 165 THR A CA 1
ATOM 1215 C C . THR A 1 165 ? 1.248 -1.027 -11.045 1.00 93.69 165 THR A C 1
ATOM 1217 O O . THR A 1 165 ? 2.430 -0.852 -11.299 1.00 93.69 165 THR A O 1
ATOM 1220 N N . ALA A 1 166 ? 0.528 -1.973 -11.660 1.00 94.12 166 ALA A N 1
ATOM 1221 C CA . ALA A 1 166 ? 1.118 -2.912 -12.611 1.00 94.12 166 ALA A CA 1
ATOM 1222 C C . ALA A 1 166 ? 1.666 -2.224 -13.875 1.00 94.12 166 ALA A C 1
ATOM 1224 O O . ALA A 1 166 ? 2.688 -2.645 -14.416 1.00 94.12 166 ALA A O 1
ATOM 1225 N N . TRP A 1 167 ? 1.004 -1.180 -14.379 1.00 94.31 167 TRP A N 1
ATOM 1226 C CA . TRP A 1 167 ? 1.525 -0.395 -15.499 1.00 94.31 167 TRP A CA 1
ATOM 1227 C C . TRP A 1 167 ? 2.751 0.429 -15.090 1.00 94.31 167 TRP A C 1
ATOM 1229 O O . TRP A 1 167 ? 3.740 0.455 -15.827 1.00 94.31 167 TRP A O 1
ATOM 1239 N N . ILE A 1 168 ? 2.721 1.044 -13.907 1.00 94.62 168 ILE A N 1
ATOM 1240 C CA . ILE A 1 168 ? 3.858 1.790 -13.360 1.00 94.62 168 ILE A CA 1
ATOM 1241 C C . ILE A 1 168 ? 5.067 0.868 -13.163 1.00 94.62 168 ILE A C 1
ATOM 1243 O O . ILE A 1 168 ? 6.178 1.223 -13.559 1.00 94.62 168 ILE A O 1
ATOM 1247 N N . ASP A 1 169 ? 4.861 -0.337 -12.636 1.00 93.88 169 ASP A N 1
ATOM 1248 C CA . ASP A 1 169 ? 5.920 -1.326 -12.439 1.00 93.88 169 ASP A CA 1
ATOM 1249 C C . ASP A 1 169 ? 6.580 -1.709 -13.773 1.00 93.88 169 ASP A C 1
ATOM 1251 O O . ASP A 1 169 ? 7.807 -1.764 -13.861 1.00 93.88 169 ASP A O 1
ATOM 1255 N N . ARG A 1 170 ? 5.805 -1.848 -14.860 1.00 94.12 170 ARG A N 1
ATOM 1256 C CA . ARG A 1 170 ? 6.365 -2.066 -16.210 1.00 94.12 170 ARG A CA 1
ATOM 1257 C C . ARG A 1 170 ? 7.204 -0.887 -16.696 1.00 94.12 170 ARG A C 1
ATOM 1259 O O . ARG A 1 170 ? 8.215 -1.091 -17.366 1.00 94.12 170 ARG A O 1
ATOM 1266 N N . LEU A 1 171 ? 6.804 0.350 -16.390 1.00 95.00 171 LEU A N 1
ATOM 1267 C CA . LEU A 1 171 ? 7.626 1.520 -16.712 1.00 95.00 171 LEU A CA 1
ATOM 1268 C C . LEU A 1 171 ? 8.943 1.495 -15.940 1.00 95.00 171 LEU A C 1
ATOM 1270 O O . LEU A 1 171 ? 9.982 1.828 -16.509 1.00 95.00 171 LEU A O 1
ATOM 1274 N N . TYR A 1 172 ? 8.915 1.083 -14.671 1.00 94.06 172 TYR A N 1
ATOM 1275 C CA . TYR A 1 172 ? 10.124 0.902 -13.871 1.00 94.06 172 TYR A CA 1
ATOM 1276 C C . TYR A 1 172 ? 11.029 -0.183 -14.448 1.00 94.06 172 TYR A C 1
ATOM 1278 O O . TYR A 1 172 ? 12.234 0.036 -14.575 1.00 94.06 172 TYR A O 1
ATOM 1286 N N . GLU A 1 173 ? 10.469 -1.320 -14.852 1.00 94.50 173 GLU A N 1
ATOM 1287 C CA . GLU A 1 173 ? 11.224 -2.389 -15.505 1.00 94.50 173 GLU A CA 1
ATOM 1288 C C . GLU A 1 173 ? 11.876 -1.913 -16.807 1.00 94.50 173 GLU A C 1
ATOM 1290 O O . GLU A 1 173 ? 13.069 -2.142 -17.024 1.00 94.50 173 GLU A O 1
ATOM 1295 N N . LEU A 1 174 ? 11.131 -1.176 -17.637 1.00 93.62 174 LEU A N 1
ATOM 1296 C CA . LEU A 1 174 ? 11.658 -0.575 -18.859 1.00 93.62 174 LEU A CA 1
ATOM 1297 C C . LEU A 1 174 ? 12.796 0.411 -18.554 1.00 93.62 174 LEU A C 1
ATOM 1299 O O . LEU A 1 174 ? 13.853 0.331 -19.185 1.00 93.62 174 LEU A O 1
ATOM 1303 N N . HIS A 1 175 ? 12.593 1.311 -17.587 1.00 94.25 175 HIS A N 1
ATOM 1304 C CA . HIS A 1 175 ? 13.547 2.359 -17.222 1.00 94.25 175 HIS A CA 1
ATOM 1305 C C . HIS A 1 175 ? 14.848 1.802 -16.634 1.00 94.25 175 HIS A C 1
ATOM 1307 O O . HIS A 1 175 ? 15.925 2.318 -16.926 1.00 94.25 175 HIS A O 1
ATOM 1313 N N . TYR A 1 176 ? 14.771 0.735 -15.836 1.00 92.19 176 TYR A N 1
ATOM 1314 C CA . TYR A 1 176 ? 15.933 0.105 -15.204 1.00 92.19 176 TYR A CA 1
ATOM 1315 C C . TYR A 1 176 ? 16.555 -1.031 -16.024 1.00 92.19 176 TYR A C 1
ATOM 1317 O O . TYR A 1 176 ? 17.399 -1.761 -15.509 1.00 92.19 176 TYR A O 1
ATOM 1325 N N . LEU A 1 177 ? 16.171 -1.172 -17.297 1.00 91.50 177 LEU A N 1
ATOM 1326 C CA . LEU A 1 177 ? 16.666 -2.217 -18.198 1.00 91.50 177 LEU A CA 1
ATOM 1327 C C . LEU A 1 177 ? 16.447 -3.645 -17.663 1.00 91.50 177 LEU A C 1
ATOM 1329 O O . LEU A 1 177 ? 17.214 -4.556 -17.970 1.00 91.50 177 LEU A O 1
ATOM 1333 N N . ARG A 1 178 ? 15.378 -3.856 -16.887 1.00 93.88 178 ARG A N 1
ATOM 1334 C CA . ARG A 1 178 ? 14.974 -5.171 -16.374 1.00 93.88 178 ARG A CA 1
ATOM 1335 C C . ARG A 1 178 ? 14.169 -5.946 -17.416 1.00 93.88 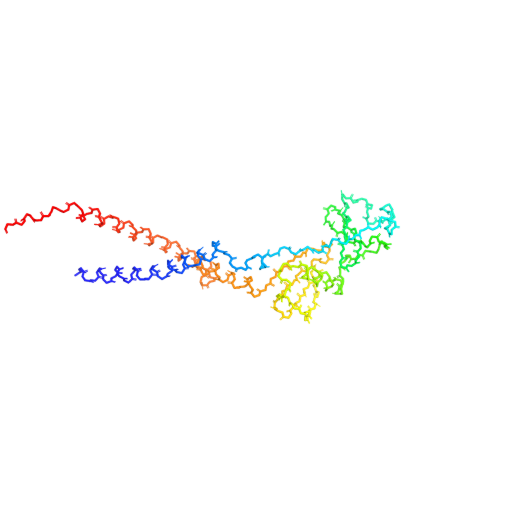178 ARG A C 1
ATOM 1337 O O . ARG A 1 178 ? 12.989 -6.222 -17.227 1.00 93.88 178 ARG A O 1
ATOM 1344 N N . TRP A 1 179 ? 14.768 -6.201 -18.573 1.00 89.75 179 TRP A N 1
ATOM 1345 C CA . TRP A 1 179 ? 14.033 -6.684 -19.745 1.00 89.75 179 TRP A CA 1
ATOM 1346 C C . TRP A 1 179 ? 13.941 -8.202 -19.821 1.00 89.75 179 TRP A C 1
ATOM 1348 O O . TRP A 1 179 ? 12.992 -8.733 -20.391 1.00 89.75 179 TRP A O 1
ATOM 1358 N N . THR A 1 180 ? 14.949 -8.901 -19.303 1.00 91.75 180 THR A N 1
ATOM 1359 C CA . THR A 1 180 ? 15.056 -10.357 -19.449 1.00 91.75 180 THR A CA 1
ATOM 1360 C C . THR A 1 180 ? 14.486 -11.105 -18.252 1.00 91.75 180 THR A C 1
ATOM 1362 O O . THR A 1 180 ? 14.214 -12.299 -18.356 1.00 91.75 180 THR A O 1
ATOM 1365 N N . GLY A 1 181 ? 14.318 -10.419 -17.115 1.00 90.31 181 GLY A N 1
ATOM 1366 C CA . GLY A 1 181 ? 13.934 -11.029 -15.842 1.00 90.31 181 GLY A CA 1
ATOM 1367 C C . GLY A 1 181 ? 15.083 -11.785 -15.166 1.00 90.31 181 GLY A C 1
ATOM 1368 O O . GLY A 1 181 ? 14.908 -12.313 -14.070 1.00 90.31 181 GLY A O 1
ATOM 1369 N N . ILE A 1 182 ? 16.264 -11.826 -15.792 1.00 94.94 182 ILE A N 1
ATOM 1370 C CA . ILE A 1 182 ? 17.477 -12.432 -15.248 1.00 94.94 182 ILE A CA 1
ATOM 1371 C C . ILE A 1 182 ? 18.357 -11.299 -14.725 1.00 94.94 182 ILE A C 1
ATOM 1373 O O . ILE A 1 182 ? 19.035 -10.622 -15.498 1.00 94.94 182 ILE A O 1
ATOM 1377 N N . GLU A 1 183 ? 18.390 -11.129 -13.402 1.00 93.19 183 GLU A N 1
ATOM 1378 C CA . GLU A 1 183 ? 19.066 -10.005 -12.736 1.00 93.19 183 GLU A CA 1
ATOM 1379 C C . GLU A 1 183 ? 20.508 -9.794 -13.226 1.00 93.19 183 GLU A C 1
ATOM 1381 O O . GLU A 1 183 ? 20.915 -8.672 -13.524 1.00 93.19 183 GLU A O 1
ATOM 1386 N N . ALA A 1 184 ? 21.281 -10.876 -13.365 1.00 95.56 184 ALA A N 1
ATOM 1387 C CA . ALA A 1 184 ? 22.665 -10.806 -13.826 1.00 95.56 184 ALA A CA 1
ATOM 1388 C C . ALA A 1 184 ? 22.795 -10.264 -15.261 1.00 95.56 184 ALA A C 1
ATOM 1390 O O . ALA A 1 184 ? 23.693 -9.464 -15.536 1.00 95.56 184 ALA A O 1
ATOM 1391 N N . LEU A 1 185 ? 21.905 -10.681 -16.167 1.00 94.75 185 LEU A N 1
ATOM 1392 C CA . LEU A 1 185 ? 21.925 -10.248 -17.563 1.00 94.75 185 LEU A CA 1
ATOM 1393 C C . LEU A 1 185 ? 21.457 -8.797 -17.686 1.00 94.75 185 LEU A C 1
ATOM 1395 O O . LEU A 1 185 ? 22.128 -7.998 -18.335 1.00 94.75 185 LEU A O 1
ATOM 1399 N N . ASP A 1 186 ? 20.373 -8.440 -17.000 1.00 94.44 186 ASP A N 1
ATOM 1400 C CA . ASP A 1 186 ? 19.843 -7.074 -16.966 1.00 94.44 186 ASP A CA 1
ATOM 1401 C C . ASP A 1 186 ? 20.883 -6.095 -16.393 1.00 94.44 186 ASP A C 1
ATOM 1403 O O . ASP A 1 186 ? 21.155 -5.039 -16.970 1.00 94.44 186 ASP A O 1
ATOM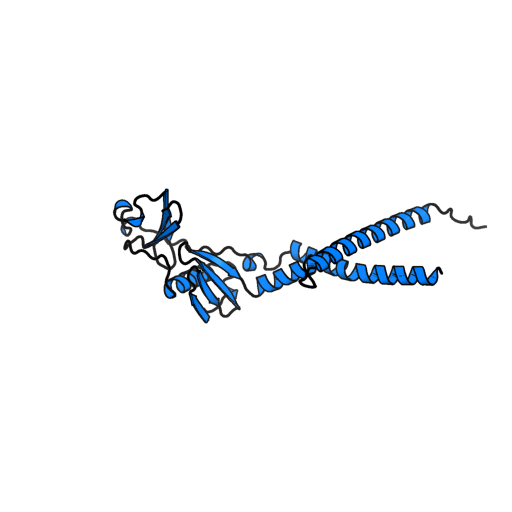 1407 N N . ARG A 1 187 ? 21.576 -6.486 -15.315 1.00 94.06 187 ARG A N 1
ATOM 1408 C CA . ARG A 1 187 ? 22.666 -5.697 -14.725 1.00 94.06 187 ARG A CA 1
ATOM 1409 C C . ARG A 1 187 ? 23.854 -5.541 -15.675 1.00 94.06 187 ARG A C 1
ATOM 1411 O O . ARG A 1 187 ? 24.404 -4.444 -15.784 1.00 94.06 187 ARG A O 1
ATOM 1418 N N . ALA A 1 188 ? 24.256 -6.608 -16.366 1.00 94.19 188 ALA A N 1
ATOM 1419 C CA . ALA A 1 188 ? 25.334 -6.546 -17.351 1.00 94.19 188 ALA A CA 1
ATOM 1420 C C . ALA A 1 188 ? 24.973 -5.626 -18.531 1.00 94.19 188 ALA A C 1
ATOM 1422 O O . ALA A 1 188 ? 25.794 -4.798 -18.936 1.00 94.19 188 ALA A O 1
ATOM 1423 N N . LEU A 1 189 ? 23.738 -5.718 -19.037 1.00 90.50 189 LEU A N 1
ATOM 1424 C CA . LEU A 1 189 ? 23.210 -4.845 -20.088 1.00 90.50 189 LEU A CA 1
ATOM 1425 C C . LEU A 1 189 ? 23.190 -3.377 -19.646 1.00 90.50 189 LEU A C 1
ATOM 1427 O O . LEU A 1 189 ? 23.652 -2.517 -20.395 1.00 90.50 189 LEU A O 1
ATOM 1431 N N . ALA A 1 190 ? 22.732 -3.089 -18.425 1.00 90.75 190 ALA A N 1
ATOM 1432 C CA . ALA A 1 190 ? 22.719 -1.737 -17.872 1.00 90.75 190 ALA A CA 1
ATOM 1433 C C . ALA A 1 190 ? 24.130 -1.131 -17.787 1.00 90.75 190 ALA A C 1
ATOM 1435 O O . ALA A 1 190 ? 24.357 -0.013 -18.254 1.00 90.75 190 ALA A O 1
ATOM 1436 N N . ILE A 1 191 ? 25.106 -1.883 -17.263 1.00 94.06 191 ILE A N 1
ATOM 1437 C CA . ILE A 1 191 ? 26.506 -1.434 -17.178 1.00 94.06 191 ILE A CA 1
ATOM 1438 C C . ILE A 1 191 ? 27.081 -1.177 -18.578 1.00 94.06 191 ILE A C 1
ATOM 1440 O O . ILE A 1 191 ? 27.702 -0.136 -18.808 1.00 94.06 191 ILE A O 1
ATOM 1444 N N . ALA A 1 192 ? 26.850 -2.091 -19.526 1.00 90.88 192 ALA A N 1
ATOM 1445 C CA . ALA A 1 192 ? 27.318 -1.945 -20.901 1.00 90.88 192 ALA A CA 1
ATOM 1446 C C . ALA A 1 192 ? 26.695 -0.723 -21.600 1.00 90.88 192 ALA A C 1
ATOM 1448 O O . ALA A 1 192 ? 27.403 0.025 -22.276 1.00 90.88 192 ALA A O 1
ATOM 1449 N N . ALA A 1 193 ? 25.395 -0.484 -21.405 1.00 88.12 193 ALA A N 1
ATOM 1450 C CA . ALA A 1 193 ? 24.684 0.661 -21.968 1.00 88.12 193 ALA A CA 1
ATOM 1451 C C . ALA A 1 193 ? 25.205 1.995 -21.407 1.00 88.12 193 ALA A C 1
ATOM 1453 O O . ALA A 1 193 ? 25.465 2.927 -22.175 1.00 88.12 193 ALA A O 1
ATOM 1454 N N . ILE A 1 194 ? 25.425 2.081 -20.090 1.00 90.44 194 ILE A N 1
ATOM 1455 C CA . ILE A 1 194 ? 26.004 3.269 -19.445 1.00 90.44 194 ILE A CA 1
ATOM 1456 C C . ILE A 1 194 ? 27.422 3.514 -19.971 1.00 90.44 194 ILE A C 1
ATOM 1458 O O . ILE A 1 194 ? 27.717 4.611 -20.448 1.00 90.44 194 ILE A O 1
ATOM 1462 N N . GLY A 1 195 ? 28.281 2.489 -19.965 1.00 92.44 195 GLY A N 1
ATOM 1463 C CA . GLY A 1 195 ? 29.651 2.598 -20.470 1.00 92.44 195 GLY A CA 1
ATOM 1464 C C . GLY A 1 195 ? 29.701 3.028 -21.939 1.00 92.44 195 GLY A C 1
ATOM 1465 O O . GLY A 1 195 ? 30.424 3.961 -22.294 1.00 92.44 195 GLY A O 1
ATOM 1466 N N . GLY A 1 196 ? 28.871 2.417 -22.788 1.00 88.75 196 GLY A N 1
ATOM 1467 C CA . GLY A 1 196 ? 28.745 2.777 -24.200 1.00 88.75 196 GLY A CA 1
ATOM 1468 C C . GLY A 1 196 ? 28.281 4.221 -24.409 1.00 88.75 196 GLY A C 1
ATOM 1469 O O . GLY A 1 196 ? 28.835 4.932 -25.250 1.00 88.75 196 GLY A O 1
ATOM 1470 N N . THR A 1 197 ? 27.324 4.687 -23.604 1.00 86.75 197 THR A N 1
ATOM 1471 C CA . THR A 1 197 ? 26.830 6.073 -23.643 1.00 86.75 197 THR A CA 1
ATOM 1472 C C . THR A 1 197 ? 27.939 7.068 -23.295 1.00 86.75 197 THR A C 1
ATOM 1474 O O . THR A 1 197 ? 28.134 8.052 -24.010 1.00 86.75 197 THR A O 1
ATOM 1477 N N . TRP A 1 198 ? 28.723 6.788 -22.249 1.00 90.75 198 TRP A N 1
ATOM 1478 C CA . TRP A 1 198 ? 29.858 7.626 -21.851 1.00 90.75 198 TRP A CA 1
ATOM 1479 C C . TRP A 1 198 ? 30.927 7.682 -22.945 1.00 90.75 198 TRP A C 1
ATOM 1481 O O . TRP A 1 198 ? 31.387 8.765 -23.310 1.00 90.75 198 TRP A O 1
ATOM 1491 N N . MET A 1 199 ? 31.284 6.534 -23.528 1.00 88.12 199 MET A N 1
ATOM 1492 C CA . MET A 1 199 ? 32.236 6.480 -24.641 1.00 88.12 199 MET A CA 1
ATOM 1493 C C . MET A 1 199 ? 31.773 7.323 -25.833 1.00 88.12 199 MET A C 1
ATOM 1495 O O . MET A 1 199 ? 32.573 8.064 -26.410 1.00 88.12 199 MET A O 1
ATOM 1499 N N . LEU A 1 200 ? 30.487 7.244 -26.193 1.00 84.38 200 LEU A N 1
ATOM 1500 C CA . LEU A 1 200 ? 29.924 8.016 -27.299 1.00 84.38 200 LEU A CA 1
ATOM 1501 C C . LEU A 1 200 ? 29.955 9.525 -27.010 1.00 84.38 200 LEU A C 1
ATOM 1503 O O . LEU A 1 200 ? 30.356 10.308 -27.875 1.00 84.38 200 LEU A O 1
ATOM 1507 N N . ALA A 1 201 ? 29.603 9.927 -25.786 1.00 85.81 201 ALA A N 1
ATOM 1508 C CA . ALA A 1 201 ? 29.650 11.318 -25.347 1.00 85.81 201 ALA A CA 1
ATOM 1509 C C . ALA A 1 201 ? 31.079 11.889 -25.407 1.00 85.81 201 ALA A C 1
ATOM 1511 O O . ALA A 1 201 ? 31.303 12.941 -26.015 1.00 85.81 201 ALA A O 1
ATOM 1512 N N . PHE A 1 202 ? 32.070 11.175 -24.858 1.00 89.12 202 PHE A N 1
ATOM 1513 C CA . PHE A 1 202 ? 33.468 11.613 -24.899 1.00 89.12 202 PHE A CA 1
ATOM 1514 C C . PHE A 1 202 ? 34.030 11.664 -26.319 1.00 89.12 202 PHE A C 1
ATOM 1516 O O . PHE A 1 202 ? 34.718 12.627 -26.669 1.00 89.12 202 PHE A O 1
ATOM 1523 N N . ALA A 1 203 ? 33.711 10.676 -27.161 1.00 85.62 203 ALA A N 1
ATOM 1524 C CA . ALA A 1 203 ? 34.110 10.684 -28.565 1.00 85.62 203 ALA A CA 1
ATOM 1525 C C . ALA A 1 203 ? 33.554 11.918 -29.298 1.00 85.62 203 ALA A C 1
ATOM 1527 O O . ALA A 1 203 ? 34.290 12.579 -30.035 1.00 85.62 203 ALA A O 1
ATOM 1528 N N . GLY A 1 204 ? 32.291 12.280 -29.048 1.00 83.06 204 GLY A N 1
ATOM 1529 C CA . GLY A 1 204 ? 31.674 13.493 -29.588 1.00 83.06 204 GLY A CA 1
ATOM 1530 C C . GLY A 1 204 ? 32.408 14.772 -29.170 1.00 83.06 204 GLY A C 1
ATOM 1531 O O . GLY A 1 204 ? 32.794 15.573 -30.025 1.00 83.06 204 GLY A O 1
ATOM 1532 N N . VAL A 1 205 ? 32.678 14.942 -27.871 1.00 87.25 205 VAL A N 1
ATOM 1533 C CA . VAL A 1 205 ? 33.417 16.104 -27.336 1.00 87.25 205 VAL A CA 1
ATOM 1534 C C . VAL A 1 205 ? 34.825 16.199 -27.932 1.00 87.25 205 VAL A C 1
ATOM 1536 O O . VAL A 1 205 ? 35.263 17.279 -28.342 1.00 87.25 205 VAL A O 1
ATOM 1539 N N . PHE A 1 206 ? 35.535 15.074 -28.020 1.00 85.75 206 PHE A N 1
ATOM 1540 C CA . PHE A 1 206 ? 36.884 15.021 -28.579 1.00 85.75 206 PHE A CA 1
ATOM 1541 C C . PHE A 1 206 ? 36.914 15.423 -30.062 1.00 85.75 206 PHE A C 1
ATOM 1543 O O . PHE A 1 206 ? 37.748 16.235 -30.474 1.00 85.75 206 PHE A O 1
ATOM 1550 N N . LEU A 1 207 ? 35.971 14.920 -30.865 1.00 83.19 207 LEU A N 1
ATOM 1551 C CA . LEU A 1 207 ? 35.857 15.272 -32.283 1.00 83.19 207 LEU A CA 1
ATOM 1552 C C . LEU A 1 207 ? 35.531 16.760 -32.491 1.00 83.19 207 LEU A C 1
ATOM 1554 O O . LEU A 1 207 ? 36.118 17.397 -33.369 1.00 83.19 207 LEU A O 1
ATOM 1558 N N . LEU A 1 208 ? 34.654 17.339 -31.662 1.00 81.75 208 LEU A N 1
ATOM 1559 C CA . LEU A 1 208 ? 34.326 18.770 -31.714 1.00 81.75 208 LEU A CA 1
ATOM 1560 C C . LEU A 1 208 ? 35.544 19.655 -31.411 1.00 81.75 208 LEU A C 1
ATOM 1562 O O . LEU A 1 208 ? 35.764 20.656 -32.099 1.00 81.75 208 LEU A O 1
ATOM 1566 N N . ARG A 1 209 ? 36.369 19.271 -30.427 1.00 83.12 209 ARG A N 1
ATOM 1567 C CA . ARG A 1 209 ? 37.623 19.972 -30.101 1.00 83.12 209 ARG A CA 1
ATOM 1568 C C . ARG A 1 209 ? 38.626 19.924 -31.253 1.00 83.12 209 ARG A C 1
ATOM 1570 O O . ARG A 1 209 ? 39.203 20.950 -31.603 1.00 83.12 209 ARG A O 1
ATOM 1577 N N . ARG A 1 210 ? 38.790 18.763 -31.894 1.00 72.69 210 ARG A N 1
ATOM 1578 C CA . ARG A 1 210 ? 39.737 18.583 -33.007 1.00 72.69 210 ARG A CA 1
ATOM 1579 C C . ARG A 1 210 ? 39.336 19.364 -34.265 1.00 72.69 210 ARG A C 1
ATOM 1581 O O . ARG A 1 210 ? 40.205 19.908 -34.940 1.00 72.69 210 ARG A O 1
ATOM 1588 N N . LYS A 1 211 ? 38.031 19.480 -34.553 1.00 65.62 211 LYS A N 1
ATOM 1589 C CA . LYS A 1 211 ? 37.519 20.272 -35.688 1.00 65.62 211 LYS A CA 1
ATOM 1590 C C . LYS A 1 211 ? 37.800 21.773 -35.531 1.00 65.62 211 LYS A C 1
ATOM 1592 O O . LYS A 1 211 ? 38.093 22.431 -36.520 1.00 65.62 211 LYS A O 1
ATOM 1597 N N . ARG A 1 212 ? 37.755 22.309 -34.304 1.00 60.44 212 ARG A N 1
ATOM 1598 C CA . ARG A 1 212 ? 38.076 23.723 -34.021 1.00 60.44 212 ARG A CA 1
ATOM 1599 C C . ARG A 1 212 ? 39.573 24.050 -34.121 1.00 60.44 212 ARG A C 1
ATOM 1601 O O . ARG A 1 212 ? 39.909 25.200 -34.358 1.00 60.44 212 ARG A O 1
ATOM 1608 N N . ALA A 1 213 ? 40.454 23.061 -33.966 1.00 59.72 213 ALA A N 1
ATOM 1609 C CA . ALA A 1 213 ? 41.908 23.238 -34.036 1.00 59.72 213 ALA A CA 1
ATOM 1610 C C . ALA A 1 213 ? 42.486 23.162 -35.465 1.00 59.72 213 ALA A C 1
ATOM 1612 O O . ALA A 1 213 ? 43.697 23.260 -35.639 1.00 59.72 213 ALA A O 1
ATOM 1613 N N . SER A 1 214 ? 41.649 22.953 -36.488 1.00 55.69 214 SER A N 1
ATOM 1614 C CA . SER A 1 214 ? 42.089 22.936 -37.889 1.00 55.69 214 SER A CA 1
ATOM 1615 C C . SER A 1 214 ? 42.028 24.363 -38.459 1.00 55.69 214 SER A C 1
ATOM 1617 O O . SER A 1 214 ? 40.932 24.926 -38.487 1.00 55.69 214 SER A O 1
ATOM 1619 N N . PRO A 1 215 ? 43.150 24.967 -38.899 1.00 56.03 215 PRO A N 1
ATOM 1620 C CA . PRO A 1 215 ? 43.141 26.288 -39.526 1.00 56.03 215 PRO A CA 1
ATOM 1621 C C . PRO A 1 215 ? 42.247 26.276 -40.772 1.00 56.03 215 PRO A C 1
ATOM 1623 O O . PRO A 1 215 ? 42.290 25.313 -41.542 1.00 56.03 215 PRO A O 1
ATOM 1626 N N . GLN A 1 216 ? 41.451 27.328 -40.994 1.00 60.50 216 GLN A N 1
ATOM 1627 C CA . GLN A 1 216 ? 40.817 27.510 -42.302 1.00 60.50 216 GLN A CA 1
ATOM 1628 C C . GLN A 1 216 ? 41.926 27.593 -43.363 1.00 60.50 216 GLN A C 1
ATOM 1630 O O . GLN A 1 216 ? 42.872 28.361 -43.165 1.00 60.50 216 GLN A O 1
ATOM 1635 N N . PRO A 1 217 ? 41.854 26.828 -44.468 1.00 57.38 217 PRO A N 1
ATOM 1636 C CA . PRO A 1 217 ? 42.759 27.055 -45.580 1.00 57.38 217 PRO A CA 1
ATOM 1637 C C . PRO A 1 217 ? 42.524 28.486 -46.064 1.00 57.38 217 PRO A C 1
ATOM 1639 O O . PRO A 1 217 ? 41.396 28.847 -46.401 1.00 57.38 217 PRO A O 1
ATOM 1642 N N . ALA A 1 218 ? 43.572 29.309 -46.024 1.00 58.81 218 ALA A N 1
ATOM 1643 C CA . ALA A 1 218 ? 43.530 30.654 -46.572 1.00 58.81 218 ALA A CA 1
ATOM 1644 C C . ALA A 1 218 ? 43.067 30.552 -48.030 1.00 58.81 218 ALA A C 1
ATOM 1646 O O . ALA A 1 218 ? 43.738 29.918 -48.846 1.00 58.81 218 ALA A O 1
ATOM 1647 N N . LEU A 1 219 ? 41.898 31.123 -48.325 1.00 58.75 219 LEU A N 1
ATOM 1648 C CA . LEU A 1 219 ? 41.421 31.296 -49.690 1.00 58.75 219 LEU A CA 1
ATOM 1649 C C . LEU A 1 219 ? 42.471 32.139 -50.425 1.00 58.75 219 LEU A C 1
ATOM 1651 O O . LEU A 1 219 ? 42.727 33.281 -50.041 1.00 58.75 219 LEU A O 1
ATOM 1655 N N . ARG A 1 220 ? 43.118 31.532 -51.419 1.00 50.31 220 ARG A N 1
ATOM 1656 C CA . ARG A 1 220 ? 43.910 32.209 -52.444 1.00 50.31 220 ARG A CA 1
ATOM 1657 C C . ARG A 1 220 ? 43.172 32.092 -53.762 1.00 50.31 220 ARG A C 1
ATOM 1659 O O . ARG A 1 220 ? 42.630 30.991 -54.007 1.00 50.31 220 ARG A O 1
#

Nearest PDB structures (foldseek):
  2yms-assembly1_D  TM=5.215E-01  e=1.725E-01  Escherichia coli BL21
  6g6o-assembly3_C  TM=4.398E-01  e=2.596E-01  synthetic construct
  6g6n-assembly2_B  TM=3.800E-01  e=2.310E-01  synthetic construct
  7pov-assembly1_A  TM=3.720E-01  e=1.289E-01  Homo sapiens
  3q7o-assembly1_A  TM=4.166E-01  e=3.093E-01  Escherichia coli

Sequence (220 aa):
MLRRTARLHRIAGLALLAPLLAWTATGLLFLVKPGWGGAYELLDPFGDGALDPSELLPLAAIQEAQGATAVELRASALGPLFRIHRRDQVVLVHAQTGTVLSPLDGRAVEAIARDAASRSTAADRYGEVRSADLTASDGVVRFAGGAVVRVGRHDLALAQSGPDTAWIDRLYELHYLRWTGIEALDRALAIAAIGGTWMLAFAGVFLLRRKRASPQPALR